Protein AF-A0A661R080-F1 (afdb_monomer_lite)

Secondary structure (DSSP, 8-state):
--BPPPTHHHHHHHHHSS-SSHHHHHHHHHHHHHHHHHHHHTTS-HHHHHH-HHHHHHHHHHHHH--SSS--HHHHHT-BS--------PPPHHHHHHHHHHHHHHHHHHHHHHHHHHHHHHHHHHHHHHHHHHHHHHHHHHHHT--HHHHHHHHHHHHT---S---PPPHHHHHHHHHHTTT--HHHHHHTS-HHHHHHHHHHHHHHHHHHTT--

Radius of gyration: 39.09 Å; chains: 1; bounding box: 79×43×95 Å

Foldseek 3Di:
DWAQDDDPLNVQLCVLAPHPDCVRRVVQQVVQLVVLLVVLVVVDDPVCCVVCVVVSQVSSVDSQCADPVGDGNCVNSVIPDDGGHDPDDDDDPVVVVVVVVVVVVVVVVVVVVVVVVVVVVVVVVVVVVVVVVVVVVVVVCVVVVHDPVVVVVVVCVLLVVPPDDPPPDDVVVVVVVCVVLVNDDPVVSLVPDDPVVNVVVVVVVVVSVVVSVVDD

Sequence (216 aa):
YFTWPDGNLLLQALQLAPSTDDDVLKPYLKNSFIDAIRKTAGTHTWHEVNEDRAEFARGVLKAIKGDKENPTPFYTIGFTQIDVNITDIGLPEELKKAVAGLEQSRLDKHAAFHKAMGERKVIEERGKGEAVARKEMLKVVQEAGLDYELLFSFREFAQGTSNTIIYQLPQALSDRISNILGGTSIEDAFRKLKPEDQTKIMEALTKQLSKVKKGE

pLDDT: mean 70.31, std 17.53, range [33.28, 91.88]

Structure (mmCIF, N/CA/C/O backbone):
data_AF-A0A661R080-F1
#
_entry.id   AF-A0A661R080-F1
#
loop_
_atom_site.group_PDB
_atom_site.id
_atom_site.type_symbol
_atom_site.label_atom_id
_atom_site.label_alt_id
_atom_site.label_comp_id
_atom_site.label_asym_id
_atom_site.label_entity_id
_atom_site.label_seq_id
_atom_site.pdbx_PDB_ins_code
_atom_site.Cartn_x
_atom_site.Cartn_y
_atom_site.Cartn_z
_atom_site.occupancy
_atom_site.B_iso_or_equiv
_atom_site.auth_seq_id
_atom_site.auth_comp_id
_atom_site.auth_asym_id
_atom_site.auth_atom_id
_atom_site.pdbx_PDB_model_num
ATOM 1 N N . TYR A 1 1 ? 13.895 -6.180 -10.124 1.00 74.06 1 TYR A N 1
ATOM 2 C CA . TYR A 1 1 ? 14.578 -7.212 -10.936 1.00 74.06 1 TYR A CA 1
ATOM 3 C C . TYR A 1 1 ? 13.710 -7.554 -12.134 1.00 74.06 1 TYR A C 1
ATOM 5 O O . TYR A 1 1 ? 12.515 -7.306 -12.066 1.00 74.06 1 TYR A O 1
ATOM 13 N N . PHE A 1 2 ? 14.280 -8.056 -13.226 1.00 83.44 2 PHE A N 1
ATOM 14 C CA . PHE A 1 2 ? 13.524 -8.562 -14.376 1.00 83.44 2 PHE A CA 1
ATOM 15 C C . PHE A 1 2 ? 14.314 -9.688 -15.042 1.00 83.44 2 PHE A C 1
ATOM 17 O O . PHE A 1 2 ? 15.541 -9.719 -14.928 1.00 83.44 2 PHE A O 1
ATOM 24 N N . THR A 1 3 ? 13.623 -10.604 -15.714 1.00 85.94 3 THR A N 1
ATOM 25 C CA . THR A 1 3 ? 14.248 -11.691 -16.470 1.00 85.94 3 THR A CA 1
ATOM 26 C C . THR A 1 3 ? 13.969 -11.534 -17.954 1.00 85.94 3 THR A C 1
ATOM 28 O O . THR A 1 3 ? 12.903 -11.062 -18.363 1.00 85.94 3 THR A O 1
ATOM 31 N N . TRP A 1 4 ? 14.947 -11.917 -18.771 1.00 89.06 4 TRP A N 1
ATOM 32 C CA . TRP A 1 4 ? 14.731 -12.069 -20.203 1.00 89.06 4 TRP A CA 1
ATOM 33 C C . TRP A 1 4 ? 13.665 -13.145 -20.458 1.00 89.06 4 TRP A C 1
ATOM 35 O O . TRP A 1 4 ? 13.606 -14.112 -19.698 1.00 89.06 4 TRP A O 1
ATOM 45 N N . PRO A 1 5 ? 12.822 -12.982 -21.491 1.00 87.56 5 PRO A N 1
ATOM 46 C CA . PRO A 1 5 ? 11.869 -14.012 -21.876 1.00 87.56 5 PRO A CA 1
ATOM 47 C C . PRO A 1 5 ? 12.589 -15.248 -22.422 1.00 87.56 5 PRO A C 1
ATOM 49 O O . PRO A 1 5 ? 13.666 -15.145 -23.002 1.00 87.56 5 PRO A O 1
ATOM 52 N N . ASP A 1 6 ? 11.957 -16.412 -22.293 1.00 85.62 6 ASP A N 1
ATOM 53 C CA . ASP A 1 6 ? 12.533 -17.688 -22.718 1.00 85.62 6 ASP A CA 1
ATOM 54 C C . ASP A 1 6 ? 12.110 -18.102 -24.143 1.00 85.62 6 ASP A C 1
ATOM 56 O O . ASP A 1 6 ? 11.098 -17.657 -24.698 1.00 85.62 6 ASP A O 1
ATOM 60 N N . GLY A 1 7 ? 12.876 -19.021 -24.737 1.00 83.12 7 GLY A N 1
ATOM 61 C CA . GLY A 1 7 ? 12.534 -19.687 -25.999 1.00 83.12 7 GLY A CA 1
ATOM 62 C C . GLY A 1 7 ? 12.523 -18.752 -27.213 1.00 83.12 7 GLY A C 1
ATOM 63 O O . GLY A 1 7 ? 13.396 -17.903 -27.371 1.00 83.12 7 GLY A O 1
ATOM 64 N N . ASN A 1 8 ? 11.532 -18.905 -28.096 1.00 81.75 8 ASN A N 1
ATOM 65 C CA . ASN A 1 8 ? 11.439 -18.122 -29.339 1.00 81.75 8 ASN A CA 1
ATOM 66 C C . ASN A 1 8 ? 11.261 -16.612 -29.095 1.00 81.75 8 ASN A C 1
ATOM 68 O O . ASN A 1 8 ? 11.617 -15.808 -29.954 1.00 81.75 8 ASN A O 1
ATOM 72 N N . LEU A 1 9 ? 10.737 -16.227 -27.927 1.00 84.25 9 LEU A N 1
ATOM 73 C CA . LEU A 1 9 ? 10.553 -14.826 -27.548 1.00 84.25 9 LEU A CA 1
ATOM 74 C C . LEU A 1 9 ? 11.877 -14.149 -27.173 1.00 84.25 9 LEU A C 1
ATOM 76 O O . LEU A 1 9 ? 11.986 -12.934 -27.311 1.00 84.25 9 LEU A O 1
ATOM 80 N N . LEU A 1 10 ? 12.901 -14.918 -26.780 1.00 88.56 10 LEU A N 1
ATOM 81 C CA . LEU A 1 10 ? 14.226 -14.383 -26.466 1.00 88.56 10 LEU A CA 1
ATOM 82 C C . LEU A 1 10 ? 14.862 -13.711 -27.686 1.00 88.56 10 LEU A C 1
ATOM 84 O O . LEU A 1 10 ? 15.337 -12.586 -27.596 1.00 88.56 10 LEU A O 1
ATOM 88 N N . LEU A 1 11 ? 14.839 -14.374 -28.846 1.00 87.06 11 LEU A N 1
ATOM 89 C CA . LEU A 1 11 ? 15.430 -13.831 -30.074 1.00 87.06 11 LEU A CA 1
ATOM 90 C C . LEU A 1 11 ? 14.759 -12.520 -30.496 1.00 87.06 11 LEU A C 1
ATOM 92 O O . LEU A 1 11 ? 15.439 -11.584 -30.909 1.00 87.06 11 LEU A O 1
ATOM 96 N N . GLN A 1 12 ? 13.437 -12.436 -30.346 1.00 87.94 12 GLN A N 1
ATOM 97 C CA . GLN A 1 12 ? 12.685 -11.214 -30.618 1.00 87.94 12 GLN A CA 1
ATOM 98 C C . GLN A 1 12 ? 13.022 -10.109 -29.606 1.00 87.94 12 GLN A C 1
ATOM 100 O O . GLN A 1 12 ? 13.249 -8.966 -30.000 1.00 87.94 12 GLN A O 1
ATOM 105 N N . ALA A 1 13 ? 13.119 -10.445 -28.317 1.00 88.69 13 ALA A N 1
ATOM 106 C CA . ALA A 1 13 ? 13.508 -9.503 -27.270 1.00 88.69 13 ALA A CA 1
ATOM 107 C C . ALA A 1 13 ? 14.906 -8.918 -27.515 1.00 88.69 13 ALA A C 1
ATOM 109 O O . ALA A 1 13 ? 15.103 -7.714 -27.372 1.00 88.69 13 ALA A O 1
ATOM 110 N N . LEU A 1 14 ? 15.857 -9.747 -27.955 1.00 88.50 14 LEU A N 1
ATOM 111 C CA . LEU A 1 14 ? 17.221 -9.328 -28.289 1.00 88.50 14 LEU A CA 1
ATOM 112 C C . LEU A 1 14 ? 17.291 -8.403 -29.512 1.00 88.50 14 LEU A C 1
ATOM 114 O O . LEU A 1 14 ? 18.187 -7.569 -29.582 1.00 88.50 14 LEU A O 1
ATOM 118 N N . GLN A 1 15 ? 16.361 -8.527 -30.464 1.00 89.12 15 GLN A N 1
ATOM 119 C CA . GLN A 1 15 ? 16.263 -7.619 -31.616 1.00 89.12 15 GLN A CA 1
ATOM 120 C C . GLN A 1 15 ? 15.650 -6.261 -31.257 1.00 89.12 15 GLN A C 1
ATOM 122 O O . GLN A 1 15 ? 15.943 -5.262 -31.911 1.00 89.12 15 GLN A O 1
ATOM 127 N N . LEU A 1 16 ? 14.768 -6.235 -30.256 1.00 90.06 16 LEU A N 1
ATOM 128 C CA . LEU A 1 16 ? 14.053 -5.032 -29.827 1.00 90.06 16 LEU A CA 1
ATOM 129 C C . LEU A 1 16 ? 14.793 -4.265 -28.725 1.00 90.06 16 LEU A C 1
ATOM 131 O O . LEU A 1 16 ? 14.606 -3.056 -28.586 1.00 90.06 16 LEU A O 1
ATOM 135 N N . ALA A 1 17 ? 15.616 -4.951 -27.933 1.00 90.31 17 ALA A N 1
ATOM 136 C CA . ALA A 1 17 ? 16.433 -4.328 -26.907 1.00 90.31 17 ALA A CA 1
ATOM 137 C C . ALA A 1 17 ? 17.618 -3.562 -27.526 1.00 90.31 17 ALA A C 1
ATOM 139 O O . ALA A 1 17 ? 18.221 -4.026 -28.492 1.00 90.31 17 ALA A O 1
ATOM 140 N N . PRO A 1 18 ? 18.012 -2.412 -26.949 1.00 89.38 18 PRO A N 1
ATOM 141 C CA . PRO A 1 18 ? 19.157 -1.646 -27.444 1.00 89.38 18 PRO A CA 1
ATOM 142 C C . PRO A 1 18 ? 20.499 -2.362 -27.224 1.00 89.38 18 PRO A C 1
ATOM 144 O O . PRO A 1 18 ? 21.462 -2.088 -27.934 1.00 89.38 18 PRO A O 1
ATOM 147 N N . SER A 1 19 ? 20.581 -3.234 -26.214 1.00 90.81 19 SER A N 1
ATOM 148 C CA . SER A 1 19 ? 21.744 -4.064 -25.891 1.00 90.81 19 SER A CA 1
ATOM 149 C C . SER A 1 19 ? 21.366 -5.111 -24.836 1.00 90.81 19 SER A C 1
ATOM 151 O O . SER A 1 19 ? 20.400 -4.924 -24.092 1.00 90.81 19 SER A O 1
ATOM 153 N N . THR A 1 20 ? 22.154 -6.183 -24.736 1.00 86.88 20 THR A N 1
ATOM 154 C CA . THR A 1 20 ? 22.161 -7.100 -23.580 1.00 86.88 20 THR A CA 1
ATOM 155 C C . THR A 1 20 ? 23.070 -6.626 -22.453 1.00 86.88 20 THR A C 1
ATOM 157 O O . THR A 1 20 ? 23.031 -7.190 -21.365 1.00 86.88 20 THR A O 1
ATOM 160 N N . ASP A 1 21 ? 23.917 -5.637 -22.730 1.00 89.19 21 ASP A N 1
ATOM 161 C CA . ASP A 1 21 ? 24.785 -5.015 -21.741 1.00 89.19 21 ASP A CA 1
ATOM 162 C C . ASP A 1 21 ? 23.955 -4.154 -20.782 1.00 89.19 21 ASP A C 1
ATOM 164 O O . ASP A 1 21 ? 23.248 -3.228 -21.198 1.00 89.19 21 ASP A O 1
ATOM 168 N N . ASP A 1 22 ? 24.065 -4.463 -19.493 1.00 86.44 22 ASP A N 1
ATOM 169 C CA . ASP A 1 22 ? 23.380 -3.784 -18.400 1.00 86.44 22 ASP A CA 1
ATOM 170 C C . ASP A 1 22 ? 23.668 -2.276 -18.376 1.00 86.44 22 ASP A C 1
ATOM 172 O O . ASP A 1 22 ? 22.771 -1.494 -18.035 1.00 86.44 22 ASP A O 1
ATOM 176 N N . ASP A 1 23 ? 24.877 -1.861 -18.762 1.00 90.00 23 ASP A N 1
ATOM 177 C CA . ASP A 1 23 ? 25.296 -0.454 -18.742 1.00 90.00 23 ASP A CA 1
ATOM 178 C C . ASP A 1 23 ? 24.585 0.385 -19.813 1.00 90.00 23 ASP A C 1
ATOM 180 O O . ASP A 1 23 ? 24.406 1.593 -19.649 1.00 90.00 23 ASP A O 1
ATOM 184 N N . VAL A 1 24 ? 24.100 -0.256 -20.880 1.00 90.44 24 VAL A N 1
ATOM 185 C CA . VAL A 1 24 ? 23.309 0.382 -21.945 1.00 90.44 24 VAL A CA 1
ATOM 186 C C . VAL A 1 24 ? 21.811 0.174 -21.712 1.00 90.44 24 VAL A C 1
ATOM 188 O O . VAL A 1 24 ? 21.002 1.087 -21.914 1.00 90.44 24 VAL A O 1
ATOM 191 N N . LEU A 1 25 ? 21.427 -1.011 -21.238 1.00 88.81 25 LEU A N 1
ATOM 192 C CA . LEU A 1 25 ? 20.035 -1.390 -21.033 1.00 88.81 25 LEU A CA 1
ATOM 193 C C . LEU A 1 25 ? 19.388 -0.634 -19.865 1.00 88.81 25 LEU A C 1
ATOM 195 O O . LEU A 1 25 ? 18.270 -0.128 -19.998 1.00 88.81 25 LEU A O 1
ATOM 199 N N . LYS A 1 26 ? 20.071 -0.512 -18.719 1.00 89.25 26 LYS A N 1
ATOM 200 C CA . LYS A 1 26 ? 19.496 0.146 -17.532 1.00 89.25 26 LYS A CA 1
ATOM 201 C C . LYS A 1 26 ? 19.156 1.617 -17.783 1.00 89.25 26 LYS A C 1
ATOM 203 O O . LYS A 1 26 ? 18.030 1.997 -17.455 1.00 89.25 26 LYS A O 1
ATOM 208 N N . PRO A 1 27 ? 20.036 2.457 -18.369 1.00 91.69 27 PRO A N 1
ATOM 209 C CA . PRO A 1 27 ? 19.690 3.844 -18.682 1.00 91.69 27 PRO A CA 1
ATOM 210 C C . PRO A 1 27 ? 18.495 3.971 -19.629 1.00 91.69 27 PRO A C 1
ATOM 212 O O . PRO A 1 27 ? 17.648 4.837 -19.416 1.00 91.69 27 PRO A O 1
ATOM 215 N N . TYR A 1 28 ? 18.392 3.085 -20.625 1.00 90.56 28 TYR A N 1
ATOM 216 C CA . TYR A 1 28 ? 17.267 3.057 -21.559 1.00 90.56 28 TYR A CA 1
ATOM 217 C C . TYR A 1 28 ? 15.930 2.776 -20.851 1.00 90.56 28 TYR A C 1
ATOM 219 O O . TYR A 1 28 ? 14.941 3.475 -21.073 1.00 90.56 28 TYR A O 1
ATOM 227 N N . LEU A 1 29 ? 15.907 1.802 -19.936 1.00 91.50 29 LEU A N 1
ATOM 228 C CA . LEU A 1 29 ? 14.707 1.441 -19.171 1.00 91.50 29 LEU A CA 1
ATOM 229 C C . LEU A 1 29 ? 14.362 2.451 -18.063 1.00 91.50 29 LEU A C 1
ATOM 231 O O . LEU A 1 29 ? 13.193 2.597 -17.688 1.00 91.50 29 LEU A O 1
ATOM 235 N N . LYS A 1 30 ? 15.367 3.159 -17.535 1.00 90.88 30 LYS A N 1
ATOM 236 C CA . LYS A 1 30 ? 15.253 4.027 -16.355 1.00 90.88 30 LYS A CA 1
ATOM 237 C C . LYS A 1 30 ? 14.177 5.099 -16.497 1.00 90.88 30 LYS A C 1
ATOM 239 O O . LYS A 1 30 ? 13.425 5.312 -15.551 1.00 90.88 30 LYS A O 1
ATOM 244 N N . ASN A 1 31 ? 14.084 5.759 -17.649 1.00 88.62 31 ASN A N 1
ATOM 245 C CA . ASN A 1 31 ? 13.119 6.846 -17.834 1.00 88.62 31 ASN A CA 1
ATOM 246 C C . ASN A 1 31 ? 11.678 6.333 -17.762 1.00 88.62 31 ASN A C 1
ATOM 248 O O . ASN A 1 31 ? 10.875 6.878 -17.011 1.00 88.62 31 ASN A O 1
ATOM 252 N N . SER A 1 32 ? 11.384 5.216 -18.434 1.00 90.31 32 SER A N 1
ATOM 253 C CA . SER A 1 32 ? 10.059 4.593 -18.358 1.00 90.31 32 SER A CA 1
ATOM 254 C C . SER A 1 32 ? 9.722 4.127 -16.939 1.00 90.31 32 SER A C 1
ATOM 256 O O . SER A 1 32 ? 8.586 4.290 -16.494 1.00 90.31 32 SER A O 1
ATOM 258 N N . PHE A 1 33 ? 10.707 3.604 -16.205 1.00 91.38 33 PHE A N 1
ATOM 259 C CA . PHE A 1 33 ? 10.531 3.218 -14.806 1.00 91.38 33 PHE A CA 1
ATOM 260 C C . PHE A 1 33 ? 10.223 4.429 -13.907 1.00 91.38 33 PHE A C 1
ATOM 262 O O . PHE A 1 33 ? 9.291 4.386 -13.105 1.00 91.38 33 PHE A O 1
ATOM 269 N N . ILE A 1 34 ? 10.959 5.536 -14.066 1.00 91.12 34 ILE A N 1
ATOM 270 C CA . ILE A 1 34 ? 10.727 6.786 -13.323 1.00 91.12 34 ILE A CA 1
ATOM 271 C C . ILE A 1 34 ? 9.349 7.369 -13.646 1.00 91.12 34 ILE A C 1
ATOM 273 O O . ILE A 1 34 ? 8.648 7.814 -12.737 1.00 91.12 34 ILE A O 1
ATOM 277 N N . ASP A 1 35 ? 8.936 7.356 -14.909 1.00 90.00 35 ASP A N 1
ATOM 278 C CA . ASP A 1 35 ? 7.632 7.886 -15.305 1.00 90.00 35 ASP A CA 1
ATOM 279 C C . ASP A 1 35 ? 6.482 7.028 -14.767 1.00 90.00 35 ASP A C 1
ATOM 281 O O . ASP A 1 35 ? 5.474 7.571 -14.310 1.00 90.00 35 ASP A O 1
ATOM 285 N N . ALA A 1 36 ? 6.652 5.705 -14.706 1.00 91.12 36 ALA A N 1
ATOM 286 C CA . ALA A 1 36 ? 5.706 4.818 -14.033 1.00 91.12 36 ALA A CA 1
ATOM 287 C C . ALA A 1 36 ? 5.596 5.120 -12.528 1.00 91.12 36 ALA A C 1
ATOM 289 O O . ALA A 1 36 ? 4.482 5.175 -11.993 1.00 91.12 36 ALA A O 1
ATOM 290 N N . ILE A 1 37 ? 6.725 5.386 -11.854 1.00 91.19 37 ILE A N 1
ATOM 291 C CA . ILE A 1 37 ? 6.725 5.849 -10.458 1.00 91.19 37 ILE A CA 1
ATOM 292 C C . ILE A 1 37 ? 5.962 7.165 -10.340 1.00 91.19 37 ILE A C 1
ATOM 294 O O . ILE A 1 37 ? 5.065 7.258 -9.512 1.00 91.19 37 ILE A O 1
ATOM 298 N N . ARG A 1 38 ? 6.266 8.169 -11.171 1.00 88.88 38 ARG A N 1
ATOM 299 C CA . ARG A 1 38 ? 5.614 9.490 -11.120 1.00 88.88 38 ARG A CA 1
ATOM 300 C C . ARG A 1 38 ? 4.113 9.407 -11.361 1.00 88.88 38 ARG A C 1
ATOM 302 O O . ARG A 1 38 ? 3.351 10.023 -10.623 1.00 88.88 38 ARG A O 1
ATOM 309 N N . LYS A 1 39 ? 3.685 8.633 -12.361 1.00 88.88 39 LYS A N 1
ATOM 310 C CA . LYS A 1 39 ? 2.266 8.428 -12.681 1.00 88.88 39 LYS A CA 1
ATOM 311 C C . LYS A 1 39 ? 1.521 7.804 -11.503 1.00 88.88 39 LYS A C 1
ATOM 313 O O . LYS A 1 39 ? 0.428 8.247 -11.168 1.00 88.88 39 LYS A O 1
ATOM 318 N N . THR A 1 40 ? 2.130 6.811 -10.860 1.00 89.81 40 THR A N 1
ATOM 319 C CA . THR A 1 40 ? 1.540 6.146 -9.692 1.00 89.81 40 THR A CA 1
ATOM 320 C C . THR A 1 40 ? 1.552 7.081 -8.478 1.00 89.81 40 THR A C 1
ATOM 322 O O . THR A 1 40 ? 0.513 7.297 -7.861 1.00 89.81 40 THR A O 1
ATOM 325 N N . ALA A 1 41 ? 2.684 7.728 -8.190 1.00 86.94 41 ALA A N 1
ATOM 326 C CA . ALA A 1 41 ? 2.848 8.671 -7.081 1.00 86.94 41 ALA A CA 1
ATOM 327 C C . ALA A 1 41 ? 1.912 9.879 -7.178 1.00 86.94 41 ALA A C 1
ATOM 329 O O . ALA A 1 41 ? 1.407 10.326 -6.162 1.00 86.94 41 ALA A O 1
ATOM 330 N N . GLY A 1 42 ? 1.613 10.375 -8.381 1.00 85.19 42 GLY A N 1
ATOM 331 C CA . GLY A 1 42 ? 0.677 11.489 -8.568 1.00 85.19 42 GLY A CA 1
ATOM 332 C C . GLY A 1 42 ? -0.766 11.182 -8.149 1.00 85.19 42 GLY A C 1
ATOM 333 O O . GLY A 1 42 ? -1.565 12.103 -8.020 1.00 85.19 42 GLY A O 1
ATOM 334 N N . THR A 1 43 ? -1.100 9.907 -7.934 1.00 85.81 43 THR A N 1
ATOM 335 C CA . THR A 1 43 ? -2.433 9.459 -7.494 1.00 85.81 43 THR A CA 1
ATOM 336 C C . THR A 1 43 ? -2.467 8.982 -6.044 1.00 85.81 43 THR A C 1
ATOM 338 O O . THR A 1 43 ? -3.540 8.636 -5.566 1.00 85.81 43 THR A O 1
ATOM 341 N N . HIS A 1 44 ? -1.324 8.979 -5.353 1.00 84.00 44 HIS A N 1
ATOM 342 C CA . HIS A 1 44 ? -1.209 8.525 -3.970 1.00 84.00 44 HIS A CA 1
ATOM 343 C C . HIS A 1 44 ? -0.657 9.646 -3.093 1.00 84.00 44 HIS A C 1
ATOM 345 O O . HIS A 1 44 ? 0.246 10.395 -3.472 1.00 84.00 44 HIS A O 1
ATOM 351 N N . THR A 1 45 ? -1.178 9.748 -1.884 1.00 82.31 45 THR A N 1
ATOM 352 C CA . THR A 1 45 ? -0.610 10.594 -0.840 1.00 82.31 45 THR A CA 1
ATOM 353 C C . THR A 1 45 ? 0.661 9.961 -0.279 1.00 82.31 45 THR A C 1
ATOM 355 O O . THR A 1 45 ? 0.839 8.746 -0.308 1.00 82.31 45 THR A O 1
ATOM 358 N N . TRP A 1 46 ? 1.552 10.775 0.297 1.00 80.12 46 TRP A N 1
ATOM 359 C CA . TRP A 1 46 ? 2.763 10.254 0.943 1.00 80.12 46 TRP A CA 1
ATOM 360 C C . TRP A 1 46 ? 2.452 9.197 2.017 1.00 80.12 46 TRP A C 1
ATOM 362 O O . TRP A 1 46 ? 3.192 8.227 2.163 1.00 80.12 46 TRP A O 1
ATOM 372 N N . HIS A 1 47 ? 1.341 9.378 2.733 1.00 77.81 47 HIS A N 1
ATOM 373 C CA . HIS A 1 47 ? 0.882 8.455 3.760 1.00 77.81 47 HIS A CA 1
ATOM 374 C C . HIS A 1 47 ? 0.576 7.069 3.186 1.00 77.81 47 HIS A C 1
ATOM 376 O O . HIS A 1 47 ? 1.150 6.088 3.645 1.00 77.81 47 HIS A O 1
ATOM 382 N N . GLU A 1 48 ? -0.247 7.002 2.136 1.00 82.88 48 GLU A N 1
ATOM 383 C CA . GLU A 1 48 ? -0.624 5.745 1.474 1.00 82.88 48 GLU A CA 1
ATOM 384 C C . GLU A 1 48 ? 0.602 5.002 0.939 1.00 82.88 48 GLU A C 1
ATOM 386 O O . GLU A 1 48 ? 0.730 3.794 1.118 1.00 82.88 48 GLU A O 1
ATOM 391 N N . VAL A 1 49 ? 1.556 5.733 0.352 1.00 85.44 49 VAL A N 1
ATOM 392 C CA . VAL A 1 49 ? 2.803 5.132 -0.143 1.00 85.44 49 VAL A CA 1
ATOM 393 C C . VAL A 1 49 ? 3.650 4.570 1.005 1.00 85.44 49 VAL A C 1
ATOM 395 O O . VAL A 1 49 ? 4.311 3.544 0.839 1.00 85.44 49 VAL A O 1
ATOM 398 N N . ASN A 1 50 ? 3.670 5.234 2.164 1.00 82.56 50 ASN A N 1
ATOM 399 C CA . ASN A 1 50 ? 4.481 4.801 3.299 1.00 82.56 50 ASN A CA 1
ATOM 400 C C . ASN A 1 50 ? 3.828 3.668 4.111 1.00 82.56 50 ASN A C 1
ATOM 402 O O . ASN A 1 50 ? 4.559 2.812 4.613 1.00 82.56 50 ASN A O 1
ATOM 406 N N . GLU A 1 51 ? 2.499 3.664 4.232 1.00 82.19 51 GLU A N 1
ATOM 407 C CA . GLU A 1 51 ? 1.720 2.653 4.958 1.00 82.19 51 GLU A CA 1
ATOM 408 C C . GLU A 1 51 ? 1.592 1.348 4.157 1.00 82.19 51 GLU A C 1
ATOM 410 O O . GLU A 1 51 ? 1.897 0.284 4.697 1.00 82.19 51 GLU A O 1
ATOM 415 N N . ASP A 1 52 ? 1.251 1.419 2.862 1.00 85.50 52 ASP A N 1
ATOM 416 C CA . ASP A 1 52 ? 1.164 0.248 1.978 1.00 85.50 52 ASP A CA 1
ATOM 417 C C . ASP A 1 52 ? 2.128 0.342 0.785 1.00 85.50 52 ASP A C 1
ATOM 419 O O . ASP A 1 52 ? 1.783 0.543 -0.387 1.00 85.50 52 ASP A O 1
ATOM 423 N N . ARG A 1 53 ? 3.404 0.116 1.103 1.00 85.81 53 ARG A N 1
ATOM 424 C CA . ARG A 1 53 ? 4.491 0.054 0.115 1.00 85.81 53 ARG A CA 1
ATOM 425 C C . ARG A 1 53 ? 4.280 -1.049 -0.921 1.00 85.81 53 ARG A C 1
ATOM 427 O O . ARG A 1 53 ? 4.729 -0.910 -2.059 1.00 85.81 53 ARG A O 1
ATOM 434 N N . ALA A 1 54 ? 3.631 -2.149 -0.541 1.00 87.94 54 ALA A N 1
ATOM 435 C CA . ALA A 1 54 ? 3.415 -3.284 -1.430 1.00 87.94 54 ALA A CA 1
ATOM 436 C C . ALA A 1 54 ? 2.345 -2.961 -2.479 1.00 87.94 54 ALA A C 1
ATOM 438 O O . ALA A 1 54 ? 2.512 -3.285 -3.658 1.00 87.94 54 ALA A O 1
ATOM 439 N N . GLU A 1 55 ? 1.263 -2.294 -2.085 1.00 89.25 55 GLU A N 1
ATOM 440 C CA . GLU A 1 55 ? 0.251 -1.793 -3.009 1.00 89.25 55 GLU A CA 1
ATOM 441 C C . GLU A 1 55 ? 0.823 -0.760 -3.974 1.00 89.25 55 GLU A C 1
ATOM 443 O O . GLU A 1 55 ? 0.657 -0.918 -5.189 1.00 89.25 55 GLU A O 1
ATOM 448 N N . PHE A 1 56 ? 1.595 0.207 -3.474 1.00 90.69 56 PHE A N 1
ATOM 449 C CA . PHE A 1 56 ? 2.262 1.169 -4.347 1.00 90.69 56 PHE A CA 1
ATOM 450 C C . PHE A 1 56 ? 3.203 0.481 -5.349 1.00 90.69 56 PHE A C 1
ATOM 452 O O . PHE A 1 56 ? 3.142 0.753 -6.551 1.00 90.69 56 PHE A O 1
ATOM 459 N N . ALA A 1 57 ? 4.031 -0.463 -4.889 1.00 90.69 57 ALA A N 1
ATOM 460 C CA . ALA A 1 57 ? 4.928 -1.230 -5.753 1.00 90.69 57 ALA A CA 1
ATOM 461 C C . ALA A 1 57 ? 4.169 -2.026 -6.830 1.00 90.69 57 ALA A C 1
ATOM 463 O O . ALA A 1 57 ? 4.594 -2.059 -7.988 1.00 90.69 57 ALA A O 1
ATOM 464 N N . ARG A 1 58 ? 3.010 -2.611 -6.490 1.00 91.06 58 ARG A N 1
ATOM 465 C CA . ARG A 1 58 ? 2.120 -3.273 -7.463 1.00 91.06 58 ARG A CA 1
ATOM 466 C C . ARG A 1 58 ? 1.558 -2.289 -8.490 1.00 91.06 58 ARG A C 1
ATOM 468 O O . ARG A 1 58 ? 1.497 -2.630 -9.673 1.00 91.06 58 ARG A O 1
ATOM 475 N N . GLY A 1 59 ? 1.179 -1.084 -8.068 1.00 90.69 59 GLY A N 1
ATOM 476 C CA . GLY A 1 59 ? 0.736 -0.012 -8.964 1.00 90.69 59 GLY A CA 1
ATOM 477 C C . GLY A 1 59 ? 1.823 0.386 -9.965 1.00 90.69 59 GLY A C 1
ATOM 478 O O . GLY A 1 59 ? 1.582 0.400 -11.175 1.00 90.69 59 GLY A O 1
ATOM 479 N N . VAL A 1 60 ? 3.046 0.588 -9.470 1.00 91.62 60 VAL A N 1
ATOM 480 C CA . VAL A 1 60 ? 4.223 0.877 -10.300 1.00 91.62 60 VAL A CA 1
ATOM 481 C C . VAL A 1 60 ? 4.507 -0.273 -11.268 1.00 91.62 60 VAL A C 1
ATOM 483 O O . VAL A 1 60 ? 4.682 -0.037 -12.462 1.00 91.62 60 VAL A O 1
ATOM 486 N N . LEU A 1 61 ? 4.474 -1.525 -10.802 1.00 91.88 61 LEU A N 1
ATOM 487 C CA . LEU A 1 61 ? 4.651 -2.707 -11.648 1.00 91.88 61 LEU A CA 1
ATOM 488 C C . LEU A 1 61 ? 3.606 -2.778 -12.770 1.00 91.88 61 LEU A C 1
ATOM 490 O O . LEU A 1 61 ? 3.951 -3.087 -13.911 1.00 91.88 61 LEU A O 1
ATOM 494 N N . LYS A 1 62 ? 2.337 -2.482 -12.468 1.00 90.62 62 LYS A N 1
ATOM 495 C CA . LYS A 1 62 ? 1.264 -2.441 -13.470 1.00 90.62 62 LYS A CA 1
ATOM 496 C C . LYS A 1 62 ? 1.538 -1.371 -14.527 1.00 90.62 62 LYS A C 1
ATOM 498 O O . LYS A 1 62 ? 1.398 -1.647 -15.713 1.00 90.62 62 LYS A O 1
ATOM 503 N N . ALA A 1 63 ? 1.966 -0.181 -14.107 1.00 89.81 63 ALA A N 1
ATOM 504 C CA . ALA A 1 63 ? 2.322 0.899 -15.021 1.00 89.81 63 ALA A CA 1
ATOM 505 C C . ALA A 1 63 ? 3.545 0.553 -15.891 1.00 89.81 63 ALA A C 1
ATOM 507 O O . ALA A 1 63 ? 3.551 0.867 -17.077 1.00 89.81 63 ALA A O 1
ATOM 508 N N . ILE A 1 64 ? 4.546 -0.137 -15.332 1.00 91.38 64 ILE A N 1
ATOM 509 C CA . ILE A 1 64 ? 5.738 -0.592 -16.064 1.00 91.38 64 ILE A CA 1
ATOM 510 C C . ILE A 1 64 ? 5.400 -1.684 -17.067 1.00 91.38 64 ILE A C 1
ATOM 512 O O . ILE A 1 64 ? 5.931 -1.661 -18.171 1.00 91.38 64 ILE A O 1
ATOM 516 N N . LYS A 1 65 ? 4.541 -2.644 -16.712 1.00 87.56 65 LYS A N 1
ATOM 517 C CA . LYS A 1 65 ? 4.132 -3.703 -17.642 1.00 87.56 65 LYS A CA 1
ATOM 518 C C . LYS A 1 65 ? 3.402 -3.155 -18.863 1.00 87.56 65 LYS A C 1
ATOM 520 O O . LYS A 1 65 ? 3.417 -3.834 -19.879 1.00 87.56 65 LYS A O 1
ATOM 525 N N . GLY A 1 66 ? 2.828 -1.953 -18.768 1.00 84.81 66 GLY A N 1
ATOM 526 C CA . GLY A 1 66 ? 2.141 -1.296 -19.871 1.00 84.81 66 GLY A CA 1
ATOM 527 C C . GLY A 1 66 ? 0.992 -2.131 -20.432 1.00 84.81 66 GLY A C 1
ATOM 528 O O . GLY A 1 66 ? 0.548 -3.118 -19.841 1.0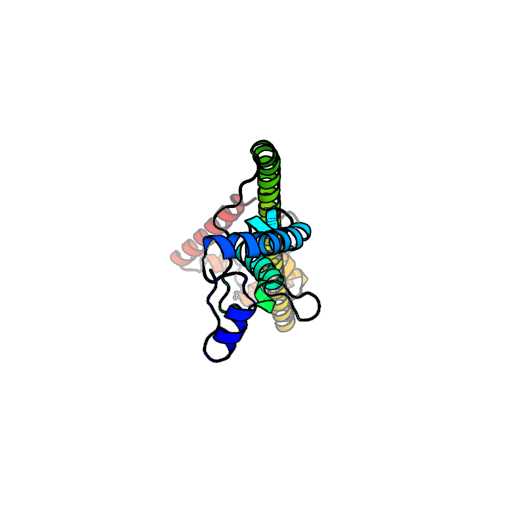0 84.81 66 GLY A O 1
ATOM 529 N N . ASP A 1 67 ? 0.514 -1.718 -21.595 1.00 83.81 67 ASP A N 1
ATOM 530 C CA . ASP A 1 67 ? -0.440 -2.470 -22.396 1.00 83.81 67 ASP A CA 1
ATOM 531 C C . ASP A 1 67 ? -0.214 -2.179 -23.886 1.00 83.81 67 ASP A C 1
ATOM 533 O O . ASP A 1 67 ? 0.727 -1.486 -24.274 1.00 83.81 67 ASP A O 1
ATOM 537 N N . LYS A 1 68 ? -1.068 -2.741 -24.742 1.00 84.31 68 LYS A N 1
ATOM 538 C CA . LYS A 1 68 ? -0.968 -2.564 -26.193 1.00 84.31 68 LYS A CA 1
ATOM 539 C C . LYS A 1 68 ? -1.218 -1.114 -26.637 1.00 84.31 68 LYS A C 1
ATOM 541 O O . LYS A 1 68 ? -0.731 -0.726 -27.695 1.00 84.31 68 LYS A O 1
ATOM 546 N N . GLU A 1 69 ? -1.983 -0.338 -25.871 1.00 85.25 69 GLU A N 1
ATOM 547 C CA . GLU A 1 69 ? -2.332 1.049 -26.205 1.00 85.25 69 GLU A CA 1
ATOM 548 C C . GLU A 1 69 ? -1.238 2.026 -25.755 1.00 85.25 69 GLU A C 1
ATOM 550 O O . GLU A 1 69 ? -0.964 3.007 -26.441 1.00 85.25 69 GLU A O 1
ATOM 555 N N . ASN A 1 70 ? -0.570 1.723 -24.642 1.00 80.94 70 ASN A N 1
ATOM 556 C CA . ASN A 1 70 ? 0.550 2.472 -24.084 1.00 80.94 70 ASN A CA 1
ATOM 557 C C . ASN A 1 70 ? 1.727 1.523 -23.794 1.00 80.94 70 ASN A C 1
ATOM 559 O O . ASN A 1 70 ? 2.006 1.211 -22.626 1.00 80.94 70 ASN A O 1
ATOM 563 N N . PRO A 1 71 ? 2.424 1.041 -24.840 1.00 85.56 71 PRO A N 1
ATOM 564 C CA . PRO A 1 71 ? 3.516 0.099 -24.671 1.00 85.56 71 PRO A CA 1
ATOM 565 C C . PRO A 1 71 ? 4.715 0.787 -24.017 1.00 85.56 71 PRO A C 1
ATOM 567 O O . PRO A 1 71 ? 5.212 1.813 -24.483 1.00 85.56 71 PRO A O 1
ATOM 570 N N . THR A 1 72 ? 5.208 0.201 -22.932 1.00 90.25 72 THR A N 1
ATOM 571 C CA . THR A 1 72 ? 6.479 0.592 -22.317 1.00 90.25 72 THR A CA 1
ATOM 572 C C . THR A 1 72 ? 7.631 -0.179 -22.966 1.00 90.25 72 THR A C 1
ATOM 574 O O . THR A 1 72 ? 7.415 -1.250 -23.535 1.00 90.25 72 THR A O 1
ATOM 577 N N . PRO A 1 73 ? 8.888 0.273 -22.824 1.00 90.19 73 PRO A N 1
ATOM 578 C CA . PRO A 1 73 ? 10.053 -0.524 -23.200 1.00 90.19 73 PRO A CA 1
ATOM 579 C C . PRO A 1 73 ? 10.050 -1.935 -22.593 1.00 90.19 73 PRO A C 1
ATOM 581 O O . PRO A 1 73 ? 10.457 -2.890 -23.246 1.00 90.19 73 PRO A O 1
ATOM 584 N N . PHE A 1 74 ? 9.534 -2.082 -21.368 1.00 91.06 74 PHE A N 1
ATOM 585 C CA . PHE A 1 74 ? 9.413 -3.377 -20.702 1.00 91.06 74 PHE A CA 1
ATOM 586 C C . PHE A 1 74 ? 8.393 -4.294 -21.382 1.00 91.06 74 PHE A C 1
ATOM 588 O O . PHE A 1 74 ? 8.664 -5.483 -21.545 1.00 91.06 74 PHE A O 1
ATOM 595 N N . TYR A 1 75 ? 7.253 -3.736 -21.806 1.00 90.56 75 TYR A N 1
ATOM 596 C CA . TYR A 1 75 ? 6.241 -4.445 -22.588 1.00 90.56 75 TYR A CA 1
ATOM 597 C C . TYR A 1 75 ? 6.778 -4.851 -23.962 1.00 90.56 75 TYR A C 1
ATOM 599 O O . TYR A 1 75 ? 6.660 -6.007 -24.356 1.00 90.56 75 TYR A O 1
ATOM 607 N N . THR A 1 76 ? 7.402 -3.907 -24.670 1.00 88.88 76 THR A N 1
ATOM 608 C CA . THR A 1 76 ? 7.876 -4.089 -26.047 1.00 88.88 76 THR A CA 1
ATOM 609 C C . THR A 1 76 ? 8.987 -5.127 -26.140 1.00 88.88 76 THR A C 1
ATOM 611 O O . THR A 1 76 ? 8.968 -5.956 -27.044 1.00 88.88 76 THR A O 1
ATOM 614 N N . ILE A 1 77 ? 9.938 -5.111 -25.202 1.00 89.94 77 ILE A N 1
ATOM 615 C CA . ILE A 1 77 ? 11.011 -6.114 -25.140 1.00 89.94 77 ILE A CA 1
ATOM 616 C C . ILE A 1 77 ? 10.471 -7.459 -24.624 1.00 89.94 77 ILE A C 1
ATOM 618 O O . ILE A 1 77 ? 11.029 -8.508 -24.929 1.00 89.94 77 ILE A O 1
ATOM 622 N N . GLY A 1 78 ? 9.363 -7.448 -23.878 1.00 87.81 78 GLY A N 1
ATOM 623 C CA . GLY A 1 78 ? 8.720 -8.662 -23.385 1.00 87.81 78 GLY A CA 1
ATOM 624 C C . GLY A 1 78 ? 9.407 -9.253 -22.157 1.00 87.81 78 GLY A C 1
ATOM 625 O O . GLY A 1 78 ? 9.427 -10.472 -22.001 1.00 87.81 78 GLY A O 1
ATOM 626 N N . PHE A 1 79 ? 9.975 -8.416 -21.282 1.00 88.50 79 PHE A N 1
ATOM 627 C CA . PHE A 1 79 ? 10.588 -8.899 -20.044 1.00 88.50 79 PHE A CA 1
ATOM 628 C C . PHE A 1 79 ? 9.582 -9.660 -19.178 1.00 88.50 79 PHE A C 1
ATOM 630 O O . PHE A 1 79 ? 8.450 -9.219 -18.946 1.00 88.50 79 PHE A O 1
ATOM 637 N N . THR A 1 80 ? 10.027 -10.791 -18.642 1.00 81.44 80 THR A N 1
ATOM 638 C CA . THR A 1 80 ? 9.254 -11.623 -17.725 1.00 81.44 80 THR A CA 1
ATOM 639 C C . THR A 1 80 ? 9.668 -11.370 -16.277 1.00 81.44 80 THR A C 1
ATOM 641 O O . THR A 1 80 ? 10.700 -10.763 -16.002 1.00 81.44 80 THR A O 1
ATOM 644 N N . GLN A 1 81 ? 8.814 -11.791 -15.336 1.00 82.00 81 GLN A N 1
ATOM 645 C CA . GLN A 1 81 ? 9.087 -11.758 -13.890 1.00 82.00 81 GLN A CA 1
ATOM 646 C C . GLN A 1 81 ? 9.705 -10.435 -13.397 1.00 82.00 81 GLN A C 1
ATOM 648 O O . GLN A 1 81 ? 10.745 -10.404 -12.742 1.00 82.00 81 GLN A O 1
ATOM 653 N N . ILE A 1 82 ? 9.056 -9.318 -13.733 1.00 86.12 82 ILE A N 1
ATOM 654 C CA . ILE A 1 82 ? 9.449 -8.006 -13.225 1.00 86.12 82 ILE A CA 1
ATOM 655 C C . ILE A 1 82 ? 9.001 -7.900 -11.766 1.00 86.12 82 ILE A C 1
ATOM 657 O O . ILE A 1 82 ? 7.811 -8.024 -11.473 1.00 86.12 82 ILE A O 1
ATOM 661 N N . ASP A 1 83 ? 9.957 -7.641 -10.883 1.00 85.88 83 ASP A N 1
ATOM 662 C CA . ASP A 1 83 ? 9.739 -7.394 -9.463 1.00 85.88 83 ASP A CA 1
ATOM 663 C C . ASP A 1 83 ? 10.166 -5.969 -9.094 1.00 85.88 83 ASP A C 1
ATOM 665 O O . ASP A 1 83 ? 11.263 -5.512 -9.457 1.00 85.88 83 ASP A O 1
ATOM 669 N N . VAL A 1 84 ? 9.285 -5.277 -8.377 1.00 87.69 84 VAL A N 1
ATOM 670 C CA . VAL A 1 84 ? 9.451 -3.896 -7.925 1.00 87.69 84 VAL A CA 1
ATOM 671 C C . VAL A 1 84 ? 9.425 -3.915 -6.408 1.00 87.69 84 VAL A C 1
ATOM 673 O O . VAL A 1 84 ? 8.409 -4.238 -5.804 1.00 87.69 84 VAL A O 1
ATOM 676 N N . ASN A 1 85 ? 10.542 -3.527 -5.801 1.00 85.62 85 ASN A N 1
ATOM 677 C CA . ASN A 1 85 ? 10.662 -3.418 -4.357 1.00 85.62 85 ASN A CA 1
ATOM 678 C C . ASN A 1 85 ? 11.083 -1.998 -3.976 1.00 85.62 85 ASN A C 1
ATOM 680 O O . ASN A 1 85 ? 11.970 -1.417 -4.606 1.00 85.62 85 ASN A O 1
ATOM 684 N N . ILE A 1 86 ? 10.454 -1.457 -2.937 1.00 86.06 86 ILE A N 1
ATOM 685 C CA . ILE A 1 86 ? 10.752 -0.132 -2.399 1.00 86.06 86 ILE A CA 1
ATOM 686 C C . ILE A 1 86 ? 11.626 -0.321 -1.167 1.00 86.06 86 ILE A C 1
ATOM 688 O O . ILE A 1 86 ? 11.149 -0.718 -0.105 1.00 86.06 86 ILE A O 1
ATOM 692 N N . THR A 1 87 ? 12.915 -0.032 -1.310 1.00 85.75 87 THR A N 1
ATOM 693 C CA . THR A 1 87 ? 13.880 -0.185 -0.216 1.00 85.75 87 THR A CA 1
ATOM 694 C C . THR A 1 87 ? 13.804 0.963 0.783 1.00 85.75 87 THR A C 1
ATOM 696 O O . THR A 1 87 ? 13.836 0.730 1.986 1.00 85.75 87 THR A O 1
ATOM 699 N N . ASP A 1 88 ? 13.689 2.196 0.292 1.00 83.06 88 ASP A N 1
ATOM 700 C CA . ASP A 1 88 ? 13.637 3.395 1.122 1.00 83.06 88 ASP A CA 1
ATOM 701 C C . ASP A 1 88 ? 12.809 4.496 0.449 1.00 83.06 88 ASP A C 1
ATOM 703 O O . ASP A 1 88 ? 12.784 4.608 -0.780 1.00 83.06 88 ASP A O 1
ATOM 707 N N . ILE A 1 89 ? 12.134 5.304 1.267 1.00 80.88 89 ILE A N 1
ATOM 708 C CA . ILE A 1 89 ? 11.393 6.493 0.838 1.00 80.88 89 ILE A CA 1
ATOM 709 C C . ILE A 1 89 ? 11.887 7.661 1.687 1.00 80.88 89 ILE A C 1
ATOM 711 O O . ILE A 1 89 ? 11.443 7.880 2.816 1.00 80.88 89 ILE A O 1
ATOM 715 N N . GLY A 1 90 ? 12.804 8.436 1.118 1.00 79.00 90 GLY A N 1
ATOM 716 C CA . GLY A 1 90 ? 13.301 9.655 1.736 1.00 79.00 90 GLY A CA 1
ATOM 717 C C . GLY A 1 90 ? 12.322 10.813 1.564 1.00 79.00 90 GLY A C 1
ATOM 718 O O . GLY A 1 90 ? 11.957 11.173 0.447 1.00 79.00 90 GLY A O 1
ATOM 719 N N . LEU A 1 91 ? 11.945 11.446 2.672 1.00 79.69 91 LEU A N 1
ATOM 720 C CA . LEU A 1 91 ? 11.384 12.796 2.662 1.00 79.69 91 LEU A CA 1
ATOM 721 C C . LEU A 1 91 ? 12.504 13.828 2.857 1.00 79.69 91 LEU A C 1
ATOM 723 O O . LEU A 1 91 ? 13.411 13.590 3.660 1.00 79.69 91 LEU A O 1
ATOM 727 N N . PRO A 1 92 ? 12.423 15.001 2.212 1.00 83.38 92 PRO A N 1
ATOM 728 C CA . PRO A 1 92 ? 13.215 16.159 2.608 1.00 83.38 92 PRO A CA 1
ATOM 729 C C . PRO A 1 92 ? 13.022 16.468 4.101 1.00 83.38 92 PRO A C 1
ATOM 731 O O . PRO A 1 92 ? 11.901 16.403 4.609 1.00 83.38 92 PRO A O 1
ATOM 734 N N . GLU A 1 93 ? 14.099 16.823 4.806 1.00 79.00 93 GLU A N 1
ATOM 735 C CA . GLU A 1 93 ? 14.081 17.044 6.265 1.00 79.00 93 GLU A CA 1
ATOM 736 C C . GLU A 1 93 ? 13.054 18.093 6.713 1.00 79.00 93 GLU A C 1
ATOM 738 O O . GLU A 1 93 ? 12.409 17.948 7.753 1.00 79.00 93 GLU A O 1
ATOM 743 N N . GLU A 1 94 ? 12.846 19.129 5.902 1.00 79.00 94 GLU A N 1
ATOM 744 C CA . GLU A 1 94 ? 11.847 20.171 6.154 1.00 79.00 94 GLU A CA 1
ATOM 745 C C . GLU A 1 94 ? 10.420 19.602 6.178 1.00 79.00 94 GLU A C 1
ATOM 747 O O . GLU A 1 94 ? 9.632 19.915 7.073 1.00 79.00 94 GLU A O 1
ATOM 752 N N . LEU A 1 95 ? 10.109 18.694 5.247 1.00 75.50 95 LEU A N 1
ATOM 753 C CA . LEU A 1 95 ? 8.807 18.034 5.170 1.00 75.50 95 LEU A CA 1
ATOM 754 C C . LEU A 1 95 ? 8.646 16.968 6.254 1.00 75.50 95 LEU A C 1
ATOM 756 O O . LEU A 1 95 ? 7.560 16.852 6.816 1.00 75.50 95 LEU A O 1
ATOM 760 N N . LYS A 1 96 ? 9.711 16.241 6.620 1.00 73.81 96 LYS A N 1
ATOM 761 C CA . LYS A 1 96 ? 9.663 15.287 7.745 1.00 73.81 96 LYS A CA 1
ATOM 762 C C . LYS A 1 96 ? 9.208 15.962 9.035 1.00 73.81 96 LYS A C 1
ATOM 764 O O . LYS A 1 96 ? 8.331 15.440 9.719 1.00 73.81 96 LYS A O 1
ATOM 769 N N . LYS A 1 97 ? 9.769 17.133 9.354 1.00 74.75 97 LYS A N 1
ATOM 770 C CA . LYS A 1 97 ? 9.404 17.887 10.565 1.00 74.75 97 LYS A CA 1
ATOM 771 C C . LYS A 1 97 ? 7.949 18.354 10.536 1.00 74.75 97 LYS A C 1
ATOM 773 O O . LYS A 1 97 ? 7.262 18.245 11.548 1.00 74.75 97 LYS A O 1
ATOM 778 N N . ALA A 1 98 ? 7.477 18.830 9.384 1.00 72.31 98 ALA A N 1
ATOM 779 C CA . ALA A 1 98 ? 6.092 19.266 9.216 1.00 72.31 98 ALA A CA 1
ATOM 780 C C . ALA A 1 98 ? 5.091 18.101 9.337 1.00 72.31 98 ALA A C 1
ATOM 782 O O . ALA A 1 98 ? 4.048 18.238 9.975 1.00 72.31 98 ALA A O 1
ATOM 783 N N . VAL A 1 99 ? 5.421 16.941 8.763 1.00 72.19 99 VAL A N 1
ATOM 784 C CA . VAL A 1 99 ? 4.552 15.756 8.766 1.00 72.19 99 VAL A CA 1
ATOM 785 C C . VAL A 1 99 ? 4.538 15.063 10.130 1.00 72.19 99 VAL A C 1
ATOM 787 O O . VAL A 1 99 ? 3.480 14.609 10.550 1.00 72.19 99 VAL A O 1
ATOM 790 N N . ALA A 1 100 ? 5.651 15.037 10.869 1.00 69.50 100 ALA A N 1
ATOM 791 C CA . ALA A 1 100 ? 5.732 14.356 12.165 1.00 69.50 100 ALA A CA 1
ATOM 792 C C . ALA A 1 100 ? 4.690 14.861 13.183 1.00 69.50 100 ALA A C 1
ATOM 794 O O . ALA A 1 100 ? 4.025 14.061 13.840 1.00 69.50 100 ALA A O 1
ATOM 795 N N . GLY A 1 101 ? 4.497 16.182 13.284 1.00 71.69 101 GLY A N 1
ATOM 796 C CA . GLY A 1 101 ? 3.490 16.759 14.184 1.00 71.69 101 GLY A CA 1
ATOM 797 C C . GLY A 1 101 ? 2.047 16.470 13.748 1.00 71.69 101 GLY A C 1
ATOM 798 O O . GLY A 1 101 ? 1.173 16.226 14.587 1.00 71.69 101 GLY A O 1
ATOM 799 N N . LEU A 1 102 ? 1.800 16.457 12.435 1.00 71.31 102 LEU A N 1
ATOM 800 C CA . LEU A 1 102 ? 0.492 16.136 11.859 1.00 71.31 102 LEU A CA 1
ATOM 801 C C . LEU A 1 102 ? 0.145 14.653 12.026 1.00 71.31 102 LEU A C 1
ATOM 803 O O . LEU A 1 102 ? -0.983 14.337 12.401 1.00 71.31 102 LEU A O 1
ATOM 807 N N . GLU A 1 103 ? 1.105 13.755 11.810 1.00 67.69 103 GLU A N 1
ATOM 808 C CA . GLU A 1 103 ? 0.923 12.314 12.002 1.00 67.69 103 GLU A CA 1
ATOM 809 C C . GLU A 1 103 ? 0.685 11.963 13.463 1.00 67.69 103 GLU A C 1
ATOM 811 O O . GLU A 1 103 ? -0.246 11.218 13.756 1.00 67.69 103 GLU A O 1
ATOM 816 N N . GLN A 1 104 ? 1.438 12.557 14.392 1.00 68.19 104 GLN A N 1
ATOM 817 C CA . GLN A 1 104 ? 1.196 12.336 15.817 1.00 68.19 104 GLN A CA 1
ATOM 818 C C . GLN A 1 104 ? -0.229 12.759 16.202 1.00 68.19 104 GLN A C 1
ATOM 820 O O . GLN A 1 104 ? -0.979 11.980 16.787 1.00 68.19 104 GLN A O 1
ATOM 825 N N . SER A 1 105 ? -0.653 13.946 15.758 1.00 71.12 105 SER A N 1
ATOM 826 C CA . SER A 1 105 ? -2.014 14.445 15.990 1.00 71.12 105 SER A CA 1
ATOM 827 C C . SER A 1 105 ? -3.090 13.548 15.363 1.00 71.12 105 SER A C 1
ATOM 829 O O . SER A 1 105 ? -4.205 13.445 15.882 1.00 71.12 105 SER A O 1
ATOM 831 N N . ARG A 1 106 ? -2.794 12.913 14.223 1.00 73.44 106 ARG A N 1
ATOM 832 C CA . ARG A 1 106 ? -3.699 11.977 13.549 1.00 73.44 106 ARG A CA 1
ATOM 833 C C . ARG A 1 106 ? -3.794 10.656 14.305 1.00 73.44 106 ARG A C 1
ATOM 835 O O . ARG A 1 106 ? -4.910 10.186 14.516 1.00 73.44 106 ARG A O 1
ATOM 842 N N . LEU A 1 107 ? -2.665 10.090 14.732 1.00 71.81 107 LEU A N 1
ATOM 843 C CA . LEU A 1 107 ? -2.610 8.866 15.537 1.00 71.81 107 LEU A CA 1
ATOM 844 C C . LEU A 1 107 ? -3.405 9.032 16.834 1.00 71.81 107 LEU A C 1
ATOM 846 O O . LEU A 1 107 ? -4.226 8.174 17.159 1.00 71.81 107 LEU A O 1
ATOM 850 N N . ASP A 1 108 ? -3.256 10.175 17.501 1.00 72.38 108 ASP A N 1
ATOM 851 C CA . ASP A 1 108 ? -4.002 10.490 18.720 1.00 72.38 108 ASP A CA 1
ATOM 852 C C . ASP A 1 108 ? -5.518 10.557 18.452 1.00 72.38 108 ASP A C 1
ATOM 854 O O . ASP A 1 108 ? -6.320 9.989 19.201 1.00 72.38 108 ASP A O 1
ATOM 858 N N . LYS A 1 109 ? -5.935 11.178 17.337 1.00 79.50 109 LYS A N 1
ATOM 859 C CA . LYS A 1 109 ? -7.348 11.208 16.911 1.00 79.50 109 LYS A CA 1
ATOM 860 C C . LYS A 1 109 ? -7.886 9.819 16.571 1.00 79.50 109 LYS A C 1
ATOM 862 O O . LYS 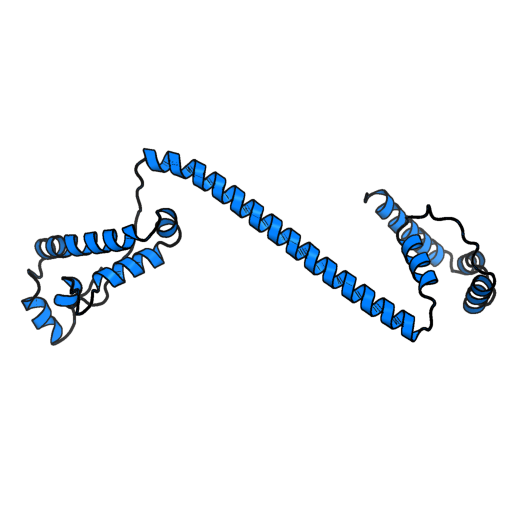A 1 109 ? -9.016 9.502 16.943 1.00 79.50 109 LYS A O 1
ATOM 867 N N . HIS A 1 110 ? -7.104 8.992 15.883 1.00 71.81 110 HIS A N 1
ATOM 868 C CA . HIS A 1 110 ? -7.509 7.638 15.508 1.00 71.81 110 HIS A CA 1
ATOM 869 C C . HIS A 1 110 ? -7.659 6.748 16.747 1.00 71.81 110 HIS A C 1
ATOM 871 O O . HIS A 1 110 ? -8.651 6.031 16.884 1.00 71.81 110 HIS A O 1
ATOM 877 N N . ALA A 1 111 ? -6.723 6.848 17.693 1.00 70.44 111 ALA A N 1
ATOM 878 C CA . ALA A 1 111 ? -6.790 6.151 18.973 1.00 70.44 111 ALA A CA 1
ATOM 879 C C . ALA A 1 111 ? -8.024 6.579 19.784 1.00 70.44 111 ALA A C 1
ATOM 881 O O . ALA A 1 111 ? -8.760 5.725 20.287 1.00 70.44 111 ALA A O 1
ATOM 882 N N . ALA A 1 112 ? -8.302 7.885 19.856 1.00 76.88 112 ALA A N 1
ATOM 883 C CA . ALA A 1 112 ? -9.498 8.408 20.514 1.00 76.88 112 ALA A CA 1
ATOM 884 C C . ALA A 1 112 ? -10.789 7.894 19.854 1.00 76.88 112 ALA A C 1
ATOM 886 O O . ALA A 1 112 ? -11.712 7.469 20.552 1.00 76.88 112 ALA A O 1
ATOM 887 N N . PHE A 1 113 ? -10.840 7.866 18.519 1.00 77.81 113 PHE A N 1
ATOM 888 C CA . PHE A 1 113 ? -11.983 7.343 17.772 1.00 77.81 113 PHE A CA 1
ATOM 889 C C . PHE A 1 113 ? -12.208 5.847 18.026 1.00 77.81 113 PHE A C 1
ATOM 891 O O . PHE A 1 113 ? -13.329 5.440 18.336 1.00 77.81 113 PHE A O 1
ATOM 898 N N . HIS A 1 114 ? -11.159 5.023 17.952 1.00 72.38 114 HIS A N 1
ATOM 899 C CA . HIS A 1 114 ? -11.272 3.588 18.226 1.00 72.38 114 HIS A CA 1
ATOM 900 C C . HIS A 1 114 ? -11.701 3.305 19.661 1.00 72.38 114 HIS A C 1
ATOM 902 O O . HIS A 1 114 ? -12.538 2.429 19.878 1.00 72.38 114 HIS A O 1
ATOM 908 N N . LYS A 1 115 ? -11.180 4.064 20.630 1.00 78.69 115 LYS A N 1
ATOM 909 C CA . LYS A 1 115 ? -11.603 3.956 22.026 1.00 78.69 115 LYS A CA 1
ATOM 910 C C . LYS A 1 115 ? -13.090 4.284 22.179 1.00 78.69 115 LYS A C 1
ATOM 912 O O . LYS A 1 115 ? -13.827 3.477 22.738 1.00 78.69 115 LYS A O 1
ATOM 917 N N . ALA A 1 116 ? -13.549 5.395 21.600 1.00 76.50 116 ALA A N 1
ATOM 918 C CA . ALA A 1 116 ? -14.958 5.790 21.633 1.00 76.50 116 ALA A CA 1
ATOM 919 C C . ALA A 1 116 ? -15.880 4.766 20.939 1.00 76.50 116 ALA A C 1
ATOM 921 O O . ALA A 1 116 ? -16.974 4.474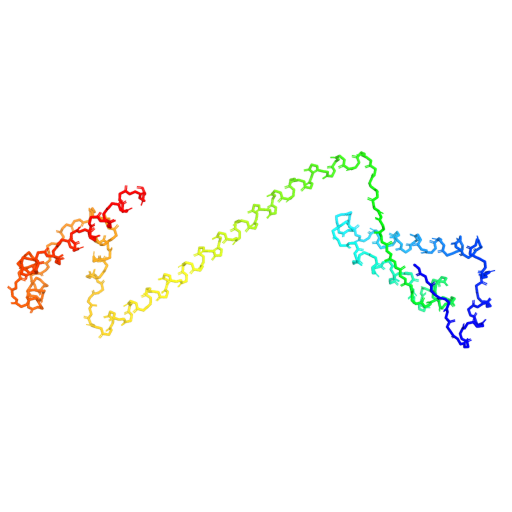 21.423 1.00 76.50 116 ALA A O 1
ATOM 922 N N . MET A 1 117 ? -15.441 4.182 19.819 1.00 77.38 117 MET A N 1
ATOM 923 C CA . MET A 1 117 ? -16.164 3.102 19.137 1.00 77.38 117 MET A CA 1
ATOM 924 C C . MET A 1 117 ? -16.213 1.819 19.973 1.00 77.38 117 MET A C 1
ATOM 926 O O . MET A 1 117 ? -17.259 1.173 20.040 1.00 77.38 117 MET A O 1
ATOM 930 N N . GLY A 1 118 ? -15.110 1.464 20.637 1.00 75.19 118 GLY A N 1
ATOM 931 C CA . GLY A 1 118 ? -15.056 0.335 21.564 1.00 75.19 118 GLY A CA 1
ATOM 932 C C . GLY A 1 118 ? -16.020 0.514 22.736 1.00 75.19 118 GLY A C 1
ATOM 933 O O . GLY A 1 118 ? -16.821 -0.376 23.013 1.00 75.19 118 GLY A O 1
ATOM 934 N N . GLU A 1 119 ? -16.016 1.691 23.364 1.00 79.00 119 GLU A N 1
ATOM 935 C CA . GLU A 1 119 ? -16.937 2.041 24.452 1.00 79.00 119 GLU A CA 1
ATOM 936 C C . GLU A 1 119 ? -18.402 1.986 23.998 1.00 79.00 119 GLU A C 1
ATOM 938 O O . GLU A 1 119 ? -19.235 1.383 24.677 1.00 79.00 119 GLU A O 1
ATOM 943 N N . ARG A 1 120 ? -18.719 2.523 22.811 1.00 78.56 120 ARG A N 1
ATOM 944 C CA . ARG A 1 120 ? -20.063 2.413 22.220 1.00 78.56 120 ARG A CA 1
ATOM 945 C C . ARG A 1 120 ? -20.509 0.967 22.054 1.00 78.56 120 ARG A C 1
ATOM 947 O O . ARG A 1 120 ? -21.636 0.643 22.417 1.00 78.56 120 ARG A O 1
ATOM 954 N N . LYS A 1 121 ? -19.634 0.102 21.540 1.00 81.25 121 LYS A N 1
ATOM 955 C CA . LYS A 1 121 ? -19.956 -1.312 21.327 1.00 81.25 121 LYS A CA 1
ATOM 956 C C . LYS A 1 121 ? -20.226 -2.036 22.649 1.00 81.25 121 LYS A C 1
ATOM 958 O O . LYS A 1 121 ? -21.196 -2.781 22.741 1.00 81.25 121 LYS A O 1
ATOM 963 N N . VAL A 1 122 ? -19.431 -1.759 23.686 1.00 80.50 122 VAL A N 1
ATOM 964 C CA . VAL A 1 122 ? -19.645 -2.311 25.036 1.00 80.50 122 VAL A CA 1
ATOM 965 C C . VAL A 1 122 ? -20.989 -1.856 25.614 1.00 80.50 122 VAL A C 1
ATOM 967 O O . VAL A 1 122 ? -21.730 -2.674 26.160 1.00 80.50 122 VAL A O 1
ATOM 970 N N . ILE A 1 123 ? -21.334 -0.571 25.473 1.00 73.12 123 ILE A N 1
ATOM 971 C CA . ILE A 1 123 ? -22.629 -0.034 25.921 1.00 73.12 123 ILE A CA 1
ATOM 972 C C . ILE A 1 123 ? -23.783 -0.703 25.165 1.00 73.12 123 ILE A C 1
ATOM 974 O O . ILE A 1 123 ? -24.782 -1.080 25.777 1.00 73.12 123 ILE A O 1
ATOM 978 N N . GLU A 1 124 ? -23.649 -0.889 23.852 1.00 72.19 124 GLU A N 1
ATOM 979 C CA . GLU A 1 124 ? -24.672 -1.527 23.023 1.00 72.19 124 GLU A CA 1
ATOM 980 C C . GLU A 1 124 ? -24.880 -3.004 23.395 1.00 72.19 124 GLU A C 1
ATOM 982 O O . GLU A 1 124 ? -26.018 -3.450 23.548 1.00 72.19 124 GLU A O 1
ATOM 987 N N . GLU A 1 125 ? -23.801 -3.765 23.585 1.00 76.38 125 GLU A N 1
ATOM 988 C CA . GLU A 1 125 ? -23.866 -5.169 24.008 1.00 76.38 125 GLU A CA 1
ATOM 989 C C . GLU A 1 125 ? -24.473 -5.310 25.407 1.00 76.38 125 GLU A C 1
ATOM 991 O O . GLU A 1 125 ? -25.345 -6.159 25.623 1.00 76.38 125 GLU A O 1
ATOM 996 N N . ARG A 1 126 ? -24.100 -4.423 26.339 1.00 67.50 126 ARG A N 1
ATOM 997 C CA . ARG A 1 126 ? -24.717 -4.364 27.668 1.00 67.50 126 ARG A CA 1
ATOM 998 C C . ARG A 1 126 ? -26.209 -4.034 27.579 1.00 67.50 126 ARG A C 1
ATOM 1000 O O . ARG A 1 126 ? -27.017 -4.719 28.202 1.00 67.50 126 ARG A O 1
ATOM 1007 N N . GLY A 1 127 ? -26.587 -3.056 26.756 1.00 68.75 127 GLY A N 1
ATOM 1008 C CA . GLY A 1 127 ? -27.984 -2.688 26.518 1.00 68.75 127 GLY A CA 1
ATOM 1009 C C . GLY A 1 127 ? -28.809 -3.833 25.922 1.00 68.75 127 GLY A C 1
ATOM 1010 O O . GLY A 1 127 ? -29.941 -4.064 26.351 1.00 68.75 127 GLY A O 1
ATOM 1011 N N . LYS A 1 128 ? -28.235 -4.609 24.992 1.00 74.69 128 LYS A N 1
ATOM 1012 C CA . LYS A 1 128 ? -28.863 -5.827 24.448 1.00 74.69 128 LYS A CA 1
ATOM 1013 C C . LYS A 1 128 ? -29.062 -6.887 25.530 1.00 74.69 128 LYS A C 1
ATOM 1015 O O . LYS A 1 128 ? -30.160 -7.431 25.634 1.00 74.69 128 LYS A O 1
ATOM 1020 N N . GLY A 1 129 ? -28.049 -7.143 26.359 1.00 64.31 129 GLY A N 1
ATOM 1021 C CA . GLY A 1 129 ? -28.153 -8.078 27.485 1.00 64.31 129 GLY A CA 1
ATOM 1022 C C . GLY A 1 129 ? -29.248 -7.682 28.480 1.00 64.31 129 GLY A C 1
ATOM 1023 O O . GLY A 1 129 ? -30.083 -8.506 28.852 1.00 64.31 129 GLY A O 1
ATOM 1024 N N . GLU A 1 130 ? -29.315 -6.401 28.846 1.00 63.50 130 GLU A N 1
ATOM 1025 C CA . GLU A 1 130 ? -30.352 -5.873 29.740 1.00 63.50 130 GLU A CA 1
ATOM 1026 C C . GLU A 1 130 ? -31.759 -5.914 29.124 1.00 63.50 130 GLU A C 1
ATOM 1028 O O . GLU A 1 130 ? -32.739 -6.135 29.840 1.00 63.50 130 GLU A O 1
ATOM 1033 N N . ALA A 1 131 ? -31.889 -5.699 27.813 1.00 62.56 131 ALA A N 1
ATOM 1034 C CA . ALA A 1 131 ? -33.167 -5.811 27.111 1.00 62.56 131 ALA A CA 1
ATOM 1035 C C . ALA A 1 131 ? -33.656 -7.268 27.044 1.00 62.56 131 ALA A C 1
ATOM 1037 O O . ALA A 1 131 ? -34.842 -7.528 27.255 1.00 62.56 131 ALA A O 1
ATOM 1038 N N . VAL A 1 132 ? -32.748 -8.221 26.807 1.00 63.69 132 VAL A N 1
ATOM 1039 C CA . VAL A 1 132 ? -33.053 -9.660 26.824 1.00 63.69 132 VAL A CA 1
ATOM 1040 C C . VAL A 1 132 ? -33.463 -10.110 28.225 1.00 63.69 132 VAL A C 1
ATOM 1042 O O . VAL A 1 132 ? -34.508 -10.738 28.372 1.00 63.69 132 VAL A O 1
ATOM 1045 N N . ALA A 1 133 ? -32.711 -9.722 29.259 1.00 56.75 133 ALA A N 1
ATOM 1046 C CA . ALA A 1 133 ? -33.054 -10.031 30.646 1.00 56.75 133 ALA A CA 1
ATOM 1047 C C . ALA A 1 133 ? -34.425 -9.456 31.041 1.00 56.75 133 ALA A C 1
ATOM 1049 O O . ALA A 1 133 ? -35.225 -10.145 31.672 1.00 56.75 133 ALA A O 1
ATOM 1050 N N . ARG A 1 134 ? -34.738 -8.223 30.611 1.00 55.78 134 ARG A N 1
ATOM 1051 C CA . ARG A 1 134 ? -36.072 -7.630 30.793 1.00 55.78 134 ARG A CA 1
ATOM 1052 C C . ARG A 1 134 ? -37.148 -8.449 30.094 1.00 55.78 134 ARG A C 1
ATOM 1054 O O . ARG A 1 134 ? -38.151 -8.758 30.719 1.00 55.78 134 ARG A O 1
ATOM 1061 N N . LYS A 1 135 ? -36.953 -8.823 28.830 1.00 61.19 135 LYS A N 1
ATOM 1062 C CA . LYS A 1 135 ? -37.937 -9.616 28.082 1.00 61.19 135 LYS A CA 1
ATOM 1063 C C . LYS A 1 135 ? -38.217 -10.966 28.746 1.00 61.19 135 LYS A C 1
ATOM 1065 O O . LYS A 1 135 ? -39.380 -11.342 28.862 1.00 61.19 135 LYS A O 1
ATOM 1070 N N . GLU A 1 136 ? -37.179 -11.654 29.212 1.00 57.41 136 GLU A N 1
ATOM 1071 C CA . GLU A 1 136 ? -37.332 -12.951 29.876 1.00 57.41 136 GLU A CA 1
ATOM 1072 C C . GLU A 1 136 ? -38.016 -12.810 31.238 1.00 57.41 136 GLU A C 1
ATOM 1074 O O . GLU A 1 136 ? -38.925 -13.573 31.554 1.00 57.41 136 GLU A O 1
ATOM 1079 N N . MET A 1 137 ? -37.670 -11.769 32.002 1.00 54.19 137 MET A N 1
ATOM 1080 C CA . MET A 1 137 ? -38.379 -11.433 33.235 1.00 54.19 137 MET A CA 1
ATOM 1081 C C . MET A 1 137 ? -39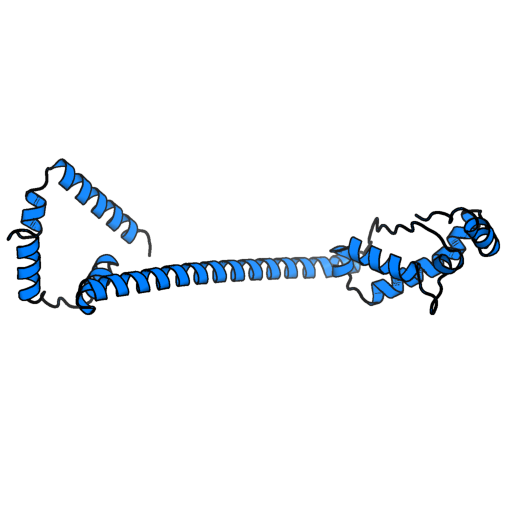.867 -11.185 32.955 1.00 54.19 137 MET A C 1
ATOM 1083 O O . MET A 1 137 ? -40.704 -11.818 33.580 1.00 54.19 137 MET A O 1
ATOM 1087 N N . LEU A 1 138 ? -40.214 -10.339 31.978 1.00 56.72 138 LEU A N 1
ATOM 1088 C CA . LEU A 1 138 ? -41.611 -10.050 31.614 1.00 56.72 138 LEU A CA 1
ATOM 1089 C C . LEU A 1 138 ? -42.388 -11.323 31.250 1.00 56.72 138 LEU A C 1
ATOM 1091 O O . LEU A 1 138 ? -43.552 -11.458 31.620 1.00 56.72 138 LEU A O 1
ATOM 1095 N N . LYS A 1 139 ? -41.739 -12.268 30.565 1.00 59.03 139 LYS A N 1
ATOM 1096 C CA . LYS A 1 139 ? -42.336 -13.556 30.206 1.00 59.03 139 LYS A CA 1
ATOM 1097 C C . LYS A 1 139 ? -42.636 -14.409 31.442 1.00 59.03 139 LYS A C 1
ATOM 1099 O O . LYS A 1 139 ? -43.763 -14.868 31.593 1.00 59.03 139 LYS A O 1
ATOM 1104 N N . VAL A 1 140 ? -41.677 -14.536 32.361 1.00 54.50 140 VAL A N 1
ATOM 1105 C CA . VAL A 1 140 ? -41.874 -15.244 33.641 1.00 54.50 140 VAL A CA 1
ATOM 1106 C C . VAL A 1 140 ? -42.987 -14.591 34.469 1.00 54.50 140 VAL A C 1
ATOM 1108 O O . VAL A 1 140 ? -43.787 -15.288 35.086 1.00 54.50 140 VAL A O 1
ATOM 1111 N N . VAL A 1 141 ? -43.085 -13.259 34.457 1.00 49.81 141 VAL A N 1
ATOM 1112 C CA . VAL A 1 141 ? -44.131 -12.504 35.171 1.00 49.81 141 VAL A CA 1
ATOM 1113 C C . VAL A 1 141 ? -45.522 -12.773 34.605 1.00 49.81 141 VAL A C 1
ATOM 1115 O O . VAL A 1 141 ? -46.454 -13.017 35.372 1.00 49.81 141 VAL A O 1
ATOM 1118 N N . GLN A 1 142 ? -45.652 -12.772 33.276 1.00 56.50 142 GLN A N 1
ATOM 1119 C CA . GLN A 1 142 ? -46.904 -13.101 32.593 1.00 56.50 142 GLN A CA 1
ATOM 1120 C C . GLN A 1 142 ? -47.323 -14.555 32.844 1.00 56.50 142 GLN A C 1
ATOM 1122 O O . GLN A 1 142 ? -48.492 -14.807 33.124 1.00 56.50 142 GLN A O 1
ATOM 1127 N N . GLU A 1 143 ? -46.380 -15.500 32.796 1.00 55.97 143 GLU A N 1
ATOM 1128 C CA . GLU A 1 143 ? -46.640 -16.925 33.047 1.00 55.97 143 GLU A CA 1
ATOM 1129 C C . GLU A 1 143 ? -47.007 -17.210 34.515 1.00 55.97 143 GLU A C 1
ATOM 1131 O O . GLU A 1 143 ? -47.830 -18.083 34.787 1.00 55.97 143 GLU A O 1
ATOM 1136 N N . ALA A 1 144 ? -46.450 -16.452 35.465 1.00 54.00 144 ALA A N 1
ATOM 1137 C CA . ALA A 1 144 ? -46.722 -16.598 36.896 1.00 54.00 144 ALA A CA 1
ATOM 1138 C C . ALA A 1 144 ? -47.952 -15.809 37.393 1.00 54.00 144 ALA A C 1
ATOM 1140 O O . ALA A 1 144 ? -48.314 -15.926 38.565 1.00 54.00 144 ALA A O 1
ATOM 1141 N N . GLY A 1 145 ? -48.585 -14.993 36.540 1.00 53.66 145 GLY A N 1
ATOM 1142 C CA . GLY A 1 145 ? -49.724 -14.146 36.920 1.00 53.66 145 GLY A CA 1
ATOM 1143 C C . GLY A 1 145 ? -49.387 -13.112 38.004 1.00 53.66 145 GLY A C 1
ATOM 1144 O O . GLY A 1 145 ? -50.244 -12.771 38.821 1.00 53.66 145 GLY A O 1
ATOM 1145 N N . LEU A 1 146 ? -48.128 -12.664 38.058 1.00 52.12 146 LEU A N 1
ATOM 1146 C CA . LEU A 1 146 ? -47.638 -11.711 39.056 1.00 52.12 146 LEU A CA 1
ATOM 1147 C C . LEU A 1 146 ? -47.888 -10.272 38.596 1.00 52.12 146 LEU A C 1
ATOM 1149 O O . LEU A 1 146 ? -47.638 -9.925 37.444 1.00 52.12 146 LEU A O 1
ATOM 1153 N N . ASP A 1 147 ? -48.370 -9.433 39.512 1.00 55.69 147 ASP A N 1
ATOM 1154 C CA . ASP A 1 147 ? -48.706 -8.045 39.208 1.00 55.69 147 ASP A CA 1
ATOM 1155 C C . ASP A 1 147 ? -47.436 -7.204 38.993 1.00 55.69 147 ASP A C 1
ATOM 1157 O O . ASP A 1 147 ? -46.485 -7.254 39.782 1.00 55.69 147 ASP A O 1
ATOM 1161 N N . TYR A 1 148 ? -47.410 -6.453 37.894 1.00 52.47 148 TYR A N 1
ATOM 1162 C CA . TYR A 1 148 ? -46.212 -5.789 37.366 1.00 52.47 148 TYR A CA 1
ATOM 1163 C C . TYR A 1 148 ? -45.612 -4.766 38.336 1.00 52.47 148 TYR A C 1
ATOM 1165 O O . TYR A 1 148 ? -44.388 -4.619 38.418 1.00 52.47 148 TYR A O 1
ATOM 1173 N N . GLU A 1 149 ? -46.472 -4.069 39.076 1.00 49.50 149 GLU A N 1
ATOM 1174 C CA . GLU A 1 149 ? -46.079 -3.026 40.023 1.00 49.50 149 GLU A CA 1
ATOM 1175 C C . GLU A 1 149 ? -45.255 -3.595 41.182 1.00 49.50 149 GLU A C 1
ATOM 1177 O O . GLU A 1 149 ? -44.246 -3.005 41.572 1.00 49.50 149 GLU A O 1
ATOM 1182 N N . LEU A 1 150 ? -45.608 -4.795 41.653 1.00 50.38 150 LEU A N 1
ATOM 1183 C CA . LEU A 1 150 ? -44.969 -5.444 42.796 1.00 50.38 150 LEU A CA 1
ATOM 1184 C C . LEU A 1 150 ? -43.486 -5.743 42.539 1.00 50.38 150 LEU A C 1
ATOM 1186 O O . LEU A 1 150 ? -42.636 -5.614 43.418 1.00 50.38 150 LEU A O 1
ATOM 1190 N N . LEU A 1 151 ? -43.160 -6.136 41.309 1.00 52.81 151 LEU A N 1
ATOM 1191 C CA . LEU A 1 151 ? -41.801 -6.508 40.922 1.00 52.81 151 LEU A CA 1
ATOM 1192 C C . LEU A 1 151 ? -40.917 -5.297 40.638 1.00 52.81 151 LEU A C 1
ATOM 1194 O O . LEU A 1 151 ? -39.714 -5.354 40.898 1.00 52.81 151 LEU A O 1
ATOM 1198 N N . PHE A 1 152 ? -41.501 -4.192 40.168 1.00 49.59 152 PHE A N 1
ATOM 1199 C CA . PHE A 1 152 ? -40.800 -2.909 40.130 1.00 49.59 152 PHE A CA 1
ATOM 1200 C C . PHE A 1 152 ? -40.460 -2.433 41.541 1.00 49.59 152 PHE A C 1
ATOM 1202 O O . PHE A 1 152 ? -39.332 -1.997 41.765 1.00 49.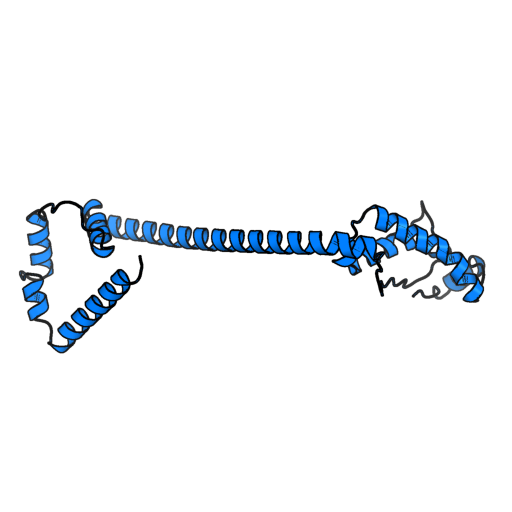59 152 PHE A O 1
ATOM 1209 N N . SER A 1 153 ? -41.370 -2.619 42.504 1.00 51.44 153 SER A N 1
ATOM 1210 C CA . SER A 1 153 ? -41.089 -2.333 43.914 1.00 51.44 153 SER A CA 1
ATOM 1211 C C . SER A 1 153 ? -39.933 -3.188 44.446 1.00 51.44 153 SER A C 1
ATOM 1213 O O . SER A 1 153 ? -39.011 -2.646 45.044 1.00 51.44 153 SER A O 1
ATOM 1215 N N . PHE A 1 154 ? -39.913 -4.501 44.175 1.00 45.94 154 PHE A N 1
ATOM 1216 C CA . PHE A 1 154 ? -38.801 -5.377 44.583 1.00 45.94 154 PHE A CA 1
ATOM 1217 C C . PHE A 1 154 ? -37.472 -5.022 43.910 1.00 45.94 154 PHE A C 1
ATOM 1219 O O . PHE A 1 154 ? -36.421 -5.114 44.545 1.00 45.94 154 PHE A O 1
ATOM 1226 N N . ARG A 1 155 ? -37.498 -4.610 42.639 1.00 45.91 155 ARG A N 1
ATOM 1227 C CA . ARG A 1 155 ? -36.299 -4.182 41.913 1.00 45.91 155 ARG A CA 1
ATOM 1228 C C . ARG A 1 155 ? -35.734 -2.875 42.475 1.00 45.91 155 ARG A C 1
ATOM 1230 O O . ARG A 1 155 ? -34.534 -2.820 42.710 1.00 45.91 155 ARG A O 1
ATOM 1237 N N . GLU A 1 156 ? -36.567 -1.864 42.706 1.00 46.44 156 GLU A N 1
ATOM 1238 C CA . GLU A 1 156 ? -36.171 -0.598 43.351 1.00 46.44 156 GLU A CA 1
ATOM 1239 C C . GLU A 1 156 ? -35.648 -0.851 44.777 1.00 46.44 156 GLU A C 1
ATOM 1241 O O . GLU A 1 156 ? -34.607 -0.325 45.172 1.00 46.44 156 GLU A O 1
ATOM 1246 N N . PHE A 1 157 ? -36.301 -1.754 45.520 1.00 44.78 157 PHE A N 1
ATOM 1247 C CA . PHE A 1 157 ? -35.870 -2.171 46.857 1.00 44.78 157 PHE A CA 1
ATOM 1248 C C . PHE A 1 157 ? -34.505 -2.884 46.834 1.00 44.78 157 PHE A C 1
ATOM 1250 O O . PHE A 1 157 ? -33.662 -2.640 47.694 1.00 44.78 157 PHE A O 1
ATOM 1257 N N . ALA A 1 158 ? -34.249 -3.725 45.825 1.00 44.03 158 ALA A N 1
ATOM 1258 C CA . ALA A 1 158 ? -32.970 -4.413 45.634 1.00 44.03 158 ALA A CA 1
ATOM 1259 C C . ALA A 1 158 ? -31.861 -3.505 45.067 1.00 44.03 158 ALA A C 1
ATOM 1261 O O . ALA A 1 158 ? -30.681 -3.767 45.299 1.00 44.03 158 ALA A O 1
ATOM 1262 N N . GLN A 1 159 ? -32.223 -2.446 44.335 1.00 44.75 159 GLN A N 1
ATOM 1263 C CA . GLN A 1 159 ? -31.296 -1.444 43.791 1.00 44.75 159 GLN A CA 1
ATOM 1264 C C . GLN A 1 159 ? -30.940 -0.344 44.809 1.00 44.75 159 GLN A C 1
ATOM 1266 O O . GLN A 1 159 ? -30.056 0.462 44.541 1.00 44.75 159 GLN A O 1
ATOM 1271 N N . GLY A 1 160 ? -31.549 -0.349 46.002 1.00 36.22 160 GLY A N 1
ATOM 1272 C CA . GLY A 1 160 ? -31.157 0.511 47.123 1.00 36.22 160 GLY A CA 1
ATOM 1273 C C . GLY A 1 160 ? -31.619 1.968 47.017 1.00 36.22 160 GLY A C 1
ATOM 1274 O O . GLY A 1 160 ? -31.284 2.772 47.885 1.00 36.22 160 GLY A O 1
ATOM 1275 N N . THR A 1 161 ? -32.428 2.320 46.016 1.00 40.50 161 THR A N 1
ATOM 1276 C CA . THR A 1 161 ? -32.990 3.665 45.805 1.00 40.50 161 THR A CA 1
ATOM 1277 C C . THR A 1 161 ? -34.255 3.893 46.641 1.00 40.50 161 THR A C 1
ATOM 1279 O O . THR A 1 161 ? -35.284 4.348 46.155 1.00 40.50 161 THR A O 1
ATOM 1282 N N . SER A 1 162 ? -34.219 3.577 47.937 1.00 35.75 162 SER A N 1
ATOM 1283 C CA . SER A 1 162 ? -35.389 3.735 48.812 1.00 35.75 162 SER A CA 1
ATOM 1284 C C . SER A 1 162 ? -35.506 5.160 49.365 1.00 35.75 162 SER A C 1
ATOM 1286 O O . SER A 1 162 ? -35.194 5.398 50.529 1.00 35.75 162 SER A O 1
ATOM 1288 N N . ASN A 1 163 ? -36.018 6.092 48.556 1.00 33.28 163 ASN A N 1
ATOM 1289 C CA . ASN A 1 163 ? -36.672 7.314 49.059 1.00 33.28 163 ASN A CA 1
ATOM 1290 C C . ASN A 1 163 ? -38.161 7.399 48.678 1.00 33.28 163 ASN A C 1
ATOM 1292 O O . ASN A 1 163 ? -38.818 8.412 48.921 1.00 33.28 163 ASN A O 1
ATOM 1296 N N . THR A 1 164 ? -38.731 6.334 48.121 1.00 37.19 164 THR A N 1
ATOM 1297 C CA . THR A 1 164 ? -40.113 6.341 47.642 1.00 37.19 164 THR A CA 1
ATOM 1298 C C . THR A 1 164 ? -41.029 5.733 48.702 1.00 37.19 164 THR A C 1
ATOM 1300 O O . THR A 1 164 ? -41.069 4.522 48.876 1.00 37.19 164 THR A O 1
ATOM 1303 N N . ILE A 1 165 ? -41.684 6.627 49.452 1.00 34.38 165 ILE A N 1
ATOM 1304 C CA . ILE A 1 165 ? -42.948 6.504 50.204 1.00 34.38 165 ILE A CA 1
ATOM 1305 C C . ILE A 1 165 ? -43.384 5.059 50.494 1.00 34.38 165 ILE A C 1
ATOM 1307 O O . ILE A 1 165 ? -43.806 4.335 49.597 1.00 34.38 165 ILE A O 1
ATOM 1311 N N . ILE A 1 166 ? -43.357 4.698 51.783 1.00 36.22 166 ILE A N 1
ATOM 1312 C CA . ILE A 1 166 ? -43.906 3.463 52.356 1.00 36.22 166 ILE A CA 1
ATOM 1313 C C . ILE A 1 166 ? -45.394 3.368 51.988 1.00 36.22 166 ILE A C 1
ATOM 1315 O O . ILE A 1 166 ? -46.267 3.806 52.737 1.00 36.22 166 ILE A O 1
ATOM 1319 N N . TYR A 1 167 ? -45.701 2.792 50.830 1.00 34.81 167 TYR A N 1
ATOM 1320 C CA . TYR A 1 167 ? -47.003 2.190 50.617 1.00 34.81 167 TYR A CA 1
ATOM 1321 C C . TYR A 1 167 ? -47.019 0.940 51.483 1.00 34.81 167 TYR A C 1
ATOM 1323 O O . TYR A 1 167 ? -46.257 -0.002 51.258 1.00 34.81 167 TYR A O 1
ATOM 1331 N N . GLN A 1 168 ? -47.827 0.986 52.544 1.00 39.41 168 GLN A N 1
ATOM 1332 C CA . GLN A 1 168 ? -48.096 -0.174 53.379 1.00 39.41 168 GLN A CA 1
ATOM 1333 C C . GLN A 1 168 ? -48.458 -1.334 52.455 1.00 39.41 168 GLN A C 1
ATOM 1335 O O . GLN A 1 168 ? -49.368 -1.204 51.634 1.00 39.41 168 GLN A O 1
ATOM 1340 N N . LEU A 1 169 ? -47.702 -2.432 52.556 1.00 41.00 169 LEU A N 1
ATOM 1341 C CA . LEU A 1 169 ? -47.982 -3.660 51.822 1.00 41.00 169 LEU A CA 1
ATOM 1342 C C . LEU A 1 169 ? -49.479 -3.958 51.966 1.00 41.00 169 LEU A C 1
ATOM 1344 O O . LEU A 1 169 ? -49.946 -4.068 53.104 1.00 41.00 169 LEU A O 1
ATOM 1348 N N . PRO A 1 170 ? -50.241 -4.059 50.860 1.00 43.38 170 PRO A N 1
ATOM 1349 C CA . PRO A 1 170 ? -51.651 -4.396 50.938 1.00 43.38 170 PRO A CA 1
ATOM 1350 C C . PRO A 1 170 ? -51.794 -5.662 51.779 1.00 43.38 170 PRO A C 1
ATOM 1352 O O . PRO A 1 170 ? -51.068 -6.628 51.542 1.00 43.38 170 PRO A O 1
ATOM 1355 N N . GLN A 1 171 ? -52.693 -5.659 52.765 1.00 45.09 171 GLN A N 1
ATOM 1356 C CA . GLN A 1 171 ? -52.836 -6.745 53.746 1.00 45.09 171 GLN A CA 1
ATOM 1357 C C . GLN A 1 171 ? -52.896 -8.130 53.070 1.00 45.09 171 GLN A C 1
ATOM 1359 O O . GLN A 1 171 ? -52.234 -9.069 53.498 1.00 45.09 171 GLN A O 1
ATOM 1364 N N . ALA A 1 172 ? -53.564 -8.199 51.912 1.00 44.81 172 ALA A N 1
ATOM 1365 C CA . ALA A 1 172 ? -53.673 -9.387 51.068 1.00 44.81 172 ALA A CA 1
ATOM 1366 C C . ALA A 1 172 ? -52.322 -9.982 50.618 1.00 44.81 172 ALA A C 1
ATOM 1368 O O . ALA A 1 172 ? -52.221 -11.188 50.396 1.00 44.81 172 ALA A O 1
ATOM 1369 N N . LEU A 1 173 ? -51.282 -9.159 50.472 1.00 40.81 173 LEU A N 1
ATOM 1370 C CA . LEU A 1 173 ? -49.935 -9.590 50.108 1.00 40.81 173 LEU A CA 1
ATOM 1371 C C . LEU A 1 173 ? -49.147 -10.090 51.323 1.00 40.81 173 LEU A C 1
ATOM 1373 O O . LEU A 1 173 ? -48.448 -11.097 51.220 1.00 40.81 173 LEU A O 1
ATOM 1377 N N . SER A 1 174 ? -49.309 -9.428 52.473 1.00 45.28 174 SER A N 1
ATOM 1378 C CA . SER A 1 174 ? -48.768 -9.893 53.756 1.00 45.28 174 SER A CA 1
ATOM 1379 C C . SER A 1 174 ? -49.322 -11.279 54.102 1.00 45.28 174 SER A C 1
ATOM 1381 O O . SER A 1 174 ? -48.565 -12.199 54.411 1.00 45.28 174 SER A O 1
ATOM 1383 N N . ASP A 1 175 ? -50.628 -11.473 53.909 1.00 46.22 175 ASP A N 1
ATOM 1384 C CA . ASP A 1 175 ? -51.309 -12.746 54.154 1.00 46.22 175 ASP A CA 1
ATOM 1385 C C . ASP A 1 175 ? -50.867 -13.839 53.166 1.00 46.22 175 ASP A C 1
ATOM 1387 O O . ASP A 1 175 ? -50.732 -15.007 53.534 1.00 46.22 175 ASP A O 1
ATOM 1391 N N . ARG A 1 176 ? -50.567 -13.478 51.910 1.00 44.56 176 ARG A N 1
ATOM 1392 C CA . ARG A 1 176 ? -50.040 -14.414 50.900 1.00 44.56 176 ARG A CA 1
ATOM 1393 C C . ARG A 1 176 ? -48.601 -14.836 51.179 1.00 44.56 176 ARG A C 1
ATOM 1395 O O . ARG A 1 176 ? -48.296 -16.019 51.060 1.00 44.56 176 ARG A O 1
ATOM 1402 N N . ILE A 1 177 ? -47.733 -13.900 51.560 1.00 45.50 177 ILE A N 1
ATOM 1403 C CA . ILE A 1 177 ? -46.344 -14.195 51.942 1.00 45.50 177 ILE A CA 1
ATOM 1404 C C . ILE A 1 177 ? -46.328 -15.035 53.219 1.00 45.50 177 ILE A C 1
ATOM 1406 O O . ILE A 1 177 ? -45.615 -16.034 53.273 1.00 45.50 177 ILE A O 1
ATOM 1410 N N . SER A 1 178 ? -47.171 -14.693 54.196 1.00 45.72 178 SER A N 1
ATOM 1411 C CA . SER A 1 178 ? -47.375 -15.496 55.399 1.00 45.72 178 SER A CA 1
ATOM 1412 C C . SER A 1 178 ? -47.812 -16.915 55.030 1.00 45.72 178 SER A C 1
ATOM 1414 O O . SER A 1 178 ? -47.161 -17.867 55.439 1.00 45.72 178 SER A O 1
ATOM 1416 N N . ASN A 1 179 ? -48.801 -17.093 54.148 1.00 50.19 179 ASN A N 1
ATOM 1417 C CA . ASN A 1 179 ? -49.237 -18.422 53.697 1.00 50.19 179 ASN A CA 1
ATOM 1418 C C . ASN A 1 179 ? -48.155 -19.219 52.945 1.00 50.19 179 ASN A C 1
ATOM 1420 O O . ASN A 1 179 ? -48.038 -20.424 53.157 1.00 50.19 179 ASN A O 1
ATOM 1424 N N . ILE A 1 180 ? -47.339 -18.574 52.105 1.00 49.22 180 ILE A N 1
ATOM 1425 C CA . ILE A 1 180 ? -46.222 -19.231 51.398 1.00 49.22 180 ILE A CA 1
ATOM 1426 C C . ILE A 1 180 ? -45.111 -19.640 52.380 1.00 49.22 180 ILE A C 1
ATOM 1428 O O . ILE A 1 180 ? -44.482 -20.682 52.207 1.00 49.22 180 ILE A O 1
ATOM 1432 N N . LEU A 1 181 ? -44.902 -18.859 53.441 1.00 44.88 181 LEU A N 1
ATOM 1433 C CA . LEU A 1 181 ? -43.941 -19.133 54.514 1.00 44.88 181 LEU A CA 1
ATOM 1434 C C . LEU A 1 181 ? -44.549 -19.929 55.687 1.00 44.88 181 LEU A C 1
ATOM 1436 O O . LEU A 1 181 ? -43.953 -19.990 56.763 1.00 44.88 181 LEU A O 1
ATOM 1440 N N . GLY A 1 182 ? -45.723 -20.545 55.502 1.00 46.31 182 GLY A N 1
ATOM 1441 C CA . GLY A 1 182 ? -46.358 -21.425 56.492 1.00 46.31 182 GLY A CA 1
ATOM 1442 C C . GLY A 1 182 ? -46.919 -20.721 57.736 1.00 46.31 182 GLY A C 1
ATOM 1443 O O . GLY A 1 182 ? -46.972 -21.318 58.808 1.00 46.31 182 GLY A O 1
ATOM 1444 N N . GLY A 1 183 ? -47.316 -19.458 57.612 1.00 49.09 183 GLY A N 1
ATOM 1445 C CA . GLY A 1 183 ? -47.912 -18.631 58.663 1.00 49.09 183 GLY A CA 1
ATOM 1446 C C . GLY A 1 183 ? -46.907 -17.867 59.527 1.00 49.09 183 GLY A C 1
ATOM 1447 O O . GLY A 1 183 ? -47.302 -17.273 60.528 1.00 49.09 183 GLY A O 1
ATOM 1448 N N . THR A 1 184 ? -45.614 -17.895 59.189 1.00 50.47 184 THR A N 1
ATOM 1449 C CA . THR A 1 184 ? -44.568 -17.221 59.974 1.00 50.47 184 THR A CA 1
ATOM 1450 C C . THR A 1 184 ? -44.060 -15.944 59.320 1.00 50.47 184 THR A C 1
ATOM 1452 O O . THR A 1 184 ? -43.841 -15.895 58.111 1.00 50.47 184 THR A O 1
ATOM 1455 N N . SER A 1 185 ? -43.842 -14.917 60.147 1.00 54.97 185 SER A N 1
ATOM 1456 C CA . SER A 1 185 ? -43.190 -13.674 59.735 1.00 54.97 185 SER A CA 1
ATOM 1457 C C . SER A 1 185 ? -41.786 -13.962 59.179 1.00 54.97 185 SER A C 1
ATOM 1459 O O . SER A 1 185 ? -41.155 -14.960 59.536 1.00 54.97 185 SER A O 1
ATOM 1461 N N . ILE A 1 186 ? -41.270 -13.090 58.307 1.00 52.69 186 ILE A N 1
ATOM 1462 C CA . ILE A 1 186 ? -39.916 -13.233 57.736 1.00 52.69 186 ILE A CA 1
ATOM 1463 C C . ILE A 1 186 ? -38.855 -13.305 58.852 1.00 52.69 186 ILE A C 1
ATOM 1465 O O . ILE A 1 186 ? -37.882 -14.049 58.734 1.00 52.69 186 ILE A O 1
ATOM 1469 N N . GLU A 1 187 ? -39.075 -12.608 59.969 1.00 53.12 187 GLU A N 1
ATOM 1470 C CA . GLU A 1 187 ? -38.214 -12.662 61.156 1.00 53.12 187 GLU A CA 1
ATOM 1471 C C . GLU A 1 187 ? -38.254 -14.031 61.854 1.00 53.12 187 GLU A C 1
ATOM 1473 O O . GLU A 1 187 ? -37.209 -14.563 62.240 1.00 53.12 187 GLU A O 1
ATOM 1478 N N . ASP A 1 188 ? -39.431 -14.649 61.965 1.00 53.19 188 ASP A N 1
ATOM 1479 C CA . ASP A 1 188 ? -39.579 -15.988 62.548 1.00 53.19 188 ASP A CA 1
ATOM 1480 C C . ASP A 1 188 ? -39.009 -17.084 61.642 1.00 53.19 188 ASP A C 1
ATOM 1482 O O . ASP A 1 188 ? -38.414 -18.049 62.129 1.00 53.19 188 ASP A O 1
ATOM 1486 N N . ALA A 1 189 ? -39.139 -16.932 60.322 1.00 56.62 189 ALA A N 1
ATOM 1487 C CA . ALA A 1 189 ? -38.523 -17.831 59.350 1.00 56.62 189 ALA A CA 1
ATOM 1488 C C . ALA A 1 189 ? -36.988 -17.761 59.421 1.00 56.62 189 ALA A C 1
ATOM 1490 O O . ALA A 1 189 ? -36.320 -18.797 59.396 1.00 56.62 189 ALA A O 1
ATOM 1491 N N . PHE A 1 190 ? -36.429 -16.560 59.604 1.00 54.38 190 PHE A N 1
ATOM 1492 C CA . PHE A 1 190 ? -34.991 -16.372 59.786 1.00 54.38 190 PHE A CA 1
ATOM 1493 C C . PHE A 1 190 ? -34.488 -17.037 61.075 1.00 54.38 190 PHE A C 1
ATOM 1495 O O . PHE A 1 190 ? -33.476 -17.738 61.057 1.00 54.38 190 PHE A O 1
ATOM 1502 N N . ARG A 1 191 ? -35.231 -16.907 62.184 1.00 56.81 191 ARG A N 1
ATOM 1503 C CA . ARG A 1 191 ? -34.892 -17.532 63.478 1.00 56.81 191 ARG A CA 1
ATOM 1504 C C . ARG A 1 191 ? -34.931 -19.061 63.466 1.00 56.81 191 ARG A C 1
ATOM 1506 O O . ARG A 1 191 ? -34.226 -19.679 64.259 1.00 56.81 191 ARG A O 1
ATOM 1513 N N . LYS A 1 192 ? -35.725 -19.671 62.583 1.00 61.47 192 LYS A N 1
ATOM 1514 C CA . LYS A 1 192 ? -35.827 -21.135 62.439 1.00 61.47 192 LYS A CA 1
ATOM 1515 C C . LYS A 1 192 ? -34.694 -21.761 61.620 1.00 61.47 192 LYS A C 1
ATOM 1517 O O . LYS A 1 192 ? -34.554 -22.983 61.628 1.00 61.47 192 LYS A O 1
ATOM 1522 N N . LEU A 1 193 ? -33.893 -20.960 60.917 1.00 61.22 193 LEU A N 1
ATOM 1523 C CA . LEU A 1 193 ? -32.699 -21.451 60.231 1.00 61.22 193 LEU A CA 1
ATOM 1524 C C . LEU A 1 193 ? -31.621 -21.851 61.243 1.00 61.22 193 LEU A C 1
ATOM 1526 O O . LEU A 1 193 ? -31.534 -21.294 62.336 1.00 61.22 193 LEU A O 1
ATOM 1530 N N . LYS A 1 194 ? -30.773 -22.815 60.875 1.00 67.44 194 LYS A N 1
ATOM 1531 C CA . LYS A 1 194 ? -29.626 -23.185 61.710 1.00 67.44 194 LYS A CA 1
ATOM 1532 C C . LYS A 1 194 ? -28.689 -21.972 61.854 1.00 67.44 194 LYS A C 1
ATOM 1534 O O . LYS A 1 194 ? -28.533 -21.229 60.883 1.00 67.44 194 LYS A O 1
ATOM 1539 N N . PRO A 1 195 ? -28.019 -21.782 63.006 1.00 65.62 195 PRO A N 1
ATOM 1540 C CA . PRO A 1 195 ? -27.136 -20.630 63.238 1.00 65.62 195 PRO A CA 1
ATOM 1541 C C . PRO A 1 195 ? -26.059 -20.450 62.155 1.00 65.62 195 PRO A C 1
ATOM 1543 O O . PRO A 1 195 ? -25.703 -19.331 61.788 1.00 65.62 195 PRO A O 1
ATOM 1546 N N . GLU A 1 196 ? -25.580 -21.556 61.587 1.00 65.19 196 GLU A N 1
ATOM 1547 C CA . GLU A 1 196 ? -24.610 -21.561 60.487 1.00 65.19 196 GLU A CA 1
ATOM 1548 C C . GLU A 1 196 ? -25.173 -20.933 59.202 1.00 65.19 196 GLU A C 1
ATOM 1550 O O . GLU A 1 196 ? -24.482 -20.178 58.519 1.00 65.19 196 GLU A O 1
ATOM 1555 N N . ASP A 1 197 ? -26.442 -21.193 58.889 1.00 61.00 197 ASP A N 1
ATOM 1556 C CA . ASP A 1 197 ? -27.104 -20.667 57.694 1.00 61.00 197 ASP A CA 1
ATOM 1557 C C . ASP A 1 197 ? -27.536 -19.209 57.893 1.00 61.00 197 ASP A C 1
ATOM 1559 O O . ASP A 1 197 ? -27.433 -18.404 56.967 1.00 61.00 197 ASP A O 1
ATOM 1563 N N . GLN A 1 198 ? -27.911 -18.828 59.119 1.00 55.66 198 GLN A N 1
ATOM 1564 C CA . GLN A 1 198 ? -28.152 -17.426 59.482 1.00 55.66 198 GLN A CA 1
ATOM 1565 C C . GLN A 1 198 ? -26.890 -16.579 59.286 1.00 55.66 198 GLN A C 1
ATOM 1567 O O . GLN A 1 198 ? -26.949 -15.509 58.678 1.00 55.66 198 GLN A O 1
ATOM 1572 N N . THR A 1 199 ? -25.738 -17.080 59.745 1.00 61.72 199 THR A N 1
ATOM 1573 C CA . THR A 1 199 ? -24.448 -16.390 59.594 1.00 61.72 199 THR A CA 1
ATOM 1574 C C . THR A 1 199 ? -24.083 -16.223 58.120 1.00 61.72 199 THR A C 1
ATOM 1576 O O . THR A 1 199 ? -23.730 -15.122 57.706 1.00 61.72 199 THR A O 1
ATOM 1579 N N . LYS A 1 200 ? -24.264 -17.264 57.293 1.00 64.38 200 LYS A N 1
ATOM 1580 C CA . LYS A 1 200 ? -24.013 -17.185 55.841 1.00 64.38 200 LYS A CA 1
ATOM 1581 C C . LYS A 1 200 ? -24.891 -16.147 55.147 1.00 64.38 200 LYS A C 1
ATOM 1583 O O . LYS A 1 200 ? -24.406 -15.416 54.283 1.00 64.38 200 LYS A O 1
ATOM 1588 N N . ILE A 1 201 ? -26.170 -16.070 55.513 1.00 63.94 201 ILE A N 1
ATOM 1589 C CA . ILE A 1 201 ? -27.095 -15.095 54.924 1.00 63.94 201 ILE A CA 1
ATOM 1590 C C . ILE A 1 201 ? -26.734 -13.674 55.378 1.00 63.94 201 ILE A C 1
ATOM 1592 O O . ILE A 1 201 ? -26.685 -12.766 54.549 1.00 63.94 201 ILE A O 1
ATOM 1596 N N . MET A 1 202 ? -26.396 -13.481 56.657 1.00 59.12 202 MET A N 1
ATOM 1597 C CA . MET A 1 202 ? -25.944 -12.186 57.175 1.00 59.12 202 MET A CA 1
ATOM 1598 C C . MET A 1 202 ? -24.619 -11.737 56.550 1.00 59.12 202 MET A C 1
ATOM 1600 O O . MET A 1 202 ? -24.484 -10.573 56.171 1.00 59.12 202 MET A O 1
ATOM 1604 N N . GLU A 1 203 ? -23.655 -12.637 56.370 1.00 61.16 203 GLU A N 1
ATOM 1605 C CA . GLU A 1 203 ? -22.398 -12.342 55.674 1.00 61.16 203 GLU A CA 1
ATOM 1606 C C . GLU A 1 203 ? -22.634 -11.989 54.203 1.00 61.16 203 GLU A C 1
ATOM 1608 O O . GLU A 1 203 ? -22.054 -11.021 53.703 1.00 61.16 203 GLU A O 1
ATOM 1613 N N . ALA A 1 204 ? -23.514 -12.720 53.513 1.00 60.66 204 ALA A N 1
ATOM 1614 C CA . ALA A 1 204 ? -23.876 -12.432 52.128 1.00 60.66 204 ALA A CA 1
ATOM 1615 C C . ALA A 1 204 ? -24.534 -11.049 51.988 1.00 60.66 204 ALA A C 1
ATOM 1617 O O . ALA A 1 204 ? -24.136 -10.269 51.116 1.00 60.66 204 ALA A O 1
ATOM 1618 N N . LEU A 1 205 ? -25.465 -10.709 52.886 1.00 55.41 205 LEU A N 1
ATOM 1619 C CA . LEU A 1 205 ? -26.116 -9.397 52.939 1.00 55.41 205 LEU A CA 1
ATOM 1620 C C . LEU A 1 205 ? -25.111 -8.280 53.243 1.00 55.41 205 LEU A C 1
ATOM 1622 O O . LEU A 1 205 ? -25.080 -7.267 52.546 1.00 55.41 205 LEU A O 1
ATOM 1626 N N . THR A 1 206 ? -24.222 -8.480 54.217 1.00 54.81 206 THR A N 1
ATOM 1627 C CA . THR A 1 206 ? -23.200 -7.487 54.598 1.00 54.81 206 THR A CA 1
ATOM 1628 C C . THR A 1 206 ? -22.180 -7.267 53.472 1.00 54.81 206 THR A C 1
ATOM 1630 O O . THR A 1 206 ? -21.758 -6.139 53.190 1.00 54.81 206 THR A O 1
ATOM 1633 N N . LYS A 1 207 ? -21.808 -8.334 52.757 1.00 60.41 207 LYS A N 1
ATOM 1634 C CA . LYS A 1 207 ? -20.915 -8.279 51.591 1.00 60.41 207 LYS A CA 1
ATOM 1635 C C . LYS A 1 207 ? -21.563 -7.592 50.388 1.00 60.41 207 LYS A C 1
ATOM 1637 O O . LYS A 1 207 ? -20.865 -6.925 49.628 1.00 60.41 207 LYS A O 1
ATOM 1642 N N . GLN A 1 208 ? -22.874 -7.726 50.203 1.00 52.03 208 GLN A N 1
ATOM 1643 C CA . GLN A 1 208 ? -23.594 -6.973 49.174 1.00 52.03 208 GLN A CA 1
ATOM 1644 C C . GLN A 1 208 ? -23.765 -5.498 49.561 1.00 52.03 208 GLN A C 1
ATOM 1646 O O . GLN A 1 208 ? -23.432 -4.629 48.759 1.00 52.03 208 GLN A O 1
ATOM 1651 N N . LEU A 1 209 ? -24.141 -5.195 50.805 1.00 45.53 209 LEU A N 1
ATOM 1652 C CA . LEU A 1 209 ? -24.277 -3.818 51.306 1.00 45.53 209 LEU A CA 1
ATOM 1653 C C . LEU A 1 209 ? -22.957 -3.030 51.261 1.00 45.53 209 LEU A C 1
ATOM 1655 O O . LEU A 1 209 ? -22.939 -1.847 50.926 1.00 45.53 209 LEU A O 1
ATOM 1659 N N . SER A 1 210 ? -21.829 -3.680 51.552 1.00 51.88 210 SER A N 1
ATOM 1660 C CA . SER A 1 210 ? -20.501 -3.054 51.451 1.00 51.88 210 SER A CA 1
ATOM 1661 C C . SER A 1 210 ? -20.044 -2.803 50.010 1.00 51.88 210 SER A C 1
ATOM 1663 O O . SER A 1 210 ? -19.280 -1.865 49.781 1.00 51.88 210 SER A O 1
ATOM 1665 N N . LYS A 1 211 ? -20.521 -3.593 49.037 1.00 50.75 211 LYS A N 1
ATOM 1666 C CA . LYS A 1 211 ? -20.299 -3.326 47.607 1.00 50.75 211 LYS A CA 1
ATOM 1667 C C . LYS A 1 211 ? -21.124 -2.139 47.123 1.00 50.75 211 LYS A C 1
ATOM 1669 O O . LYS A 1 211 ? -20.590 -1.318 46.390 1.00 50.75 211 LYS A O 1
ATOM 1674 N N . VAL A 1 212 ? -22.364 -2.014 47.595 1.00 47.75 212 VAL A N 1
ATOM 1675 C CA . VAL A 1 212 ? -23.229 -0.859 47.306 1.00 47.75 212 VAL A CA 1
ATOM 1676 C C . VAL A 1 212 ? -22.645 0.428 47.907 1.00 47.75 212 VAL A C 1
ATOM 1678 O O . VAL A 1 212 ? -22.616 1.451 47.243 1.00 47.75 212 VAL A O 1
ATOM 1681 N N . LYS A 1 213 ? -22.048 0.380 49.108 1.00 44.75 213 LYS A N 1
ATOM 1682 C CA . LYS A 1 213 ? -21.380 1.549 49.724 1.00 44.75 213 LYS A CA 1
ATOM 1683 C C . LYS A 1 213 ? -20.070 2.007 49.061 1.00 44.75 213 LYS A C 1
ATOM 1685 O O . LYS A 1 213 ? -19.558 3.056 49.441 1.00 44.75 213 LYS A O 1
ATOM 1690 N N . LYS A 1 214 ? -19.473 1.219 48.161 1.00 44.38 214 LYS A N 1
ATOM 1691 C CA . LYS A 1 214 ? -18.185 1.540 47.507 1.00 44.38 214 LYS A CA 1
ATOM 1692 C C . LYS A 1 214 ? -18.303 1.786 46.000 1.00 44.38 214 LYS A C 1
ATOM 1694 O O . LYS A 1 214 ? -17.280 2.009 45.358 1.00 44.38 214 LYS A O 1
ATOM 1699 N N . GLY A 1 215 ? -19.510 1.731 45.448 1.00 40.66 215 GLY A N 1
ATOM 1700 C CA . GLY A 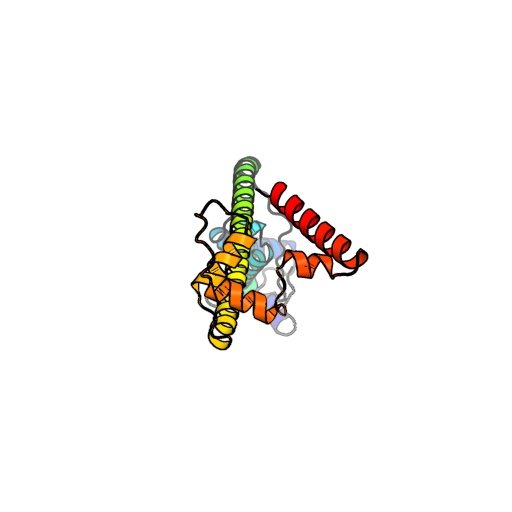1 215 ? -19.769 1.924 44.027 1.00 40.66 215 GLY A CA 1
ATOM 1701 C C . GLY A 1 215 ? -20.943 2.862 43.810 1.00 40.66 215 GLY A C 1
ATOM 1702 O O . GLY A 1 215 ? -22.013 2.369 43.479 1.00 40.66 215 GLY A O 1
ATOM 1703 N N . GLU A 1 216 ? -20.689 4.152 44.053 1.00 40.88 216 GLU A N 1
ATOM 1704 C CA . GLU A 1 216 ? -21.271 5.395 43.493 1.00 40.88 216 GLU A CA 1
ATOM 1705 C C . GLU A 1 216 ? -21.135 6.546 44.499 1.00 40.88 216 GLU A C 1
ATOM 1707 O O . GLU A 1 216 ? -21.681 6.452 45.622 1.00 40.88 216 GLU A O 1
#